Protein AF-A0A5D0V8U1-F1 (afdb_monomer_lite)

pLDDT: mean 83.81, std 13.42, range [31.67, 96.0]

Sequence (215 aa):
MNGTGDEITIRTETDDIRSPMWWPDTSFLLHALSEGDASALMAAINMIGSDQEMVFASGQNTVSGELYARLEHLGYMAMEEDALPEDVQGLLVMRRFTDYGKKHVSDFTIAQKMQMEECGGDRSSLETFCEKFADLDDHHRGLPPETLHGFRYFFSDPRHAVEVQNPSNLYELYRILGIVDYTDTGLIHPTRFGALNVPFLFDLILHSRGAIARH

Foldseek 3Di:
DPPPPDQPPDDQPDPPLLQLSNVLCLLVLLVPDDPVLNVLLVVQLVCLVPPDWDKDKDFCRDSSNVNVVNCVLLVQKDWDPPPDDPVCVNGITIITGFPLNNVCVVLLSVLSPVVCVVCVNPSPLVSVLSVLVSVCVVVVVPDDLVVLVVLLVQLQDQPRKDQDPDDDPVLVSCVVSVQWDADPNRIIGGDPVVSSRVSSNSSSVCVVVVVDDGD

Radius of gyration: 18.19 Å; chains: 1; bounding box: 49×39×46 Å

Structure (mmCIF, N/CA/C/O backbone):
data_AF-A0A5D0V8U1-F1
#
_entry.id   AF-A0A5D0V8U1-F1
#
loop_
_atom_site.group_PDB
_atom_site.id
_atom_site.type_symbol
_atom_site.label_atom_id
_atom_site.label_alt_id
_atom_site.label_comp_id
_atom_site.label_asym_id
_atom_site.label_entity_id
_atom_site.label_seq_id
_atom_site.pdbx_PDB_ins_code
_atom_site.Cartn_x
_atom_site.Cartn_y
_atom_site.Cartn_z
_atom_site.occupancy
_atom_site.B_iso_or_equiv
_atom_site.auth_seq_id
_atom_site.auth_comp_id
_atom_site.auth_asym_id
_atom_site.auth_atom_id
_atom_site.pdbx_PDB_model_num
ATOM 1 N N . MET A 1 1 ? -13.390 13.051 17.667 1.00 31.67 1 MET A N 1
ATOM 2 C CA . MET A 1 1 ? -14.250 14.247 17.512 1.00 31.67 1 MET A CA 1
ATOM 3 C C . MET A 1 1 ? -13.352 15.403 17.141 1.00 31.67 1 MET A C 1
ATOM 5 O O . MET A 1 1 ? -12.513 15.787 17.946 1.00 31.67 1 MET A O 1
ATOM 9 N N . ASN A 1 2 ? -13.503 15.920 15.930 1.00 32.59 2 ASN A N 1
ATOM 10 C CA . ASN A 1 2 ? -12.693 17.012 15.406 1.00 32.59 2 ASN A CA 1
ATOM 11 C C . ASN A 1 2 ? -13.577 18.253 15.570 1.00 32.59 2 ASN A C 1
ATOM 13 O O . ASN A 1 2 ? -14.733 18.226 15.154 1.00 32.59 2 ASN A O 1
ATOM 17 N N . GLY A 1 3 ? -13.098 19.278 16.273 1.00 34.69 3 GLY A N 1
ATOM 18 C CA . GLY A 1 3 ? -13.902 20.379 16.826 1.00 34.69 3 GLY A CA 1
ATOM 19 C C . GLY A 1 3 ? -14.582 21.340 15.838 1.00 34.69 3 GLY A C 1
ATOM 20 O O . GLY A 1 3 ? -14.752 22.501 16.190 1.00 34.69 3 GLY A O 1
ATOM 21 N N . THR A 1 4 ? -14.971 20.909 14.637 1.00 36.59 4 THR A N 1
ATOM 22 C CA . THR A 1 4 ? -15.684 21.740 13.649 1.00 36.59 4 THR A CA 1
ATOM 23 C C . THR A 1 4 ? -17.112 21.296 13.348 1.00 36.59 4 THR A C 1
ATOM 25 O O . THR A 1 4 ? -17.825 22.042 12.694 1.00 36.59 4 THR A O 1
ATOM 28 N N . GLY A 1 5 ? -17.593 20.156 13.856 1.00 39.25 5 GLY A N 1
ATOM 29 C CA . GLY A 1 5 ? -19.002 19.761 13.677 1.00 39.25 5 GLY A CA 1
ATOM 30 C C . GLY A 1 5 ? -19.423 19.485 12.226 1.00 39.25 5 GLY A C 1
ATOM 31 O O . GLY A 1 5 ? -20.601 19.236 11.986 1.00 39.25 5 GLY A O 1
ATOM 32 N N . ASP A 1 6 ? -18.479 19.489 11.285 1.00 35.53 6 ASP A N 1
ATOM 33 C CA . ASP A 1 6 ? -18.716 19.096 9.903 1.00 35.53 6 ASP A CA 1
ATOM 34 C C . ASP A 1 6 ? -18.686 17.570 9.794 1.00 35.53 6 ASP A C 1
ATOM 36 O O . ASP A 1 6 ? -17.746 16.900 10.237 1.00 35.53 6 ASP A O 1
ATOM 40 N N . GLU A 1 7 ? -19.740 17.019 9.203 1.00 40.88 7 GLU A N 1
ATOM 41 C CA . GLU A 1 7 ? -19.844 15.606 8.869 1.00 40.88 7 GLU A CA 1
ATOM 42 C C . GLU A 1 7 ? -18.815 15.306 7.766 1.00 40.88 7 GLU A C 1
ATOM 44 O O . GLU A 1 7 ? -19.001 15.663 6.600 1.00 40.88 7 GLU A O 1
ATOM 49 N N . ILE A 1 8 ? -17.681 14.698 8.131 1.00 47.38 8 ILE A N 1
ATOM 50 C CA . ILE A 1 8 ? -16.697 14.233 7.148 1.00 47.38 8 ILE A CA 1
ATOM 51 C C . ILE A 1 8 ? -17.343 13.065 6.405 1.00 47.38 8 ILE A C 1
ATOM 53 O O . ILE A 1 8 ? -17.323 11.926 6.864 1.00 47.38 8 ILE A O 1
ATOM 57 N N . THR A 1 9 ? -17.946 13.356 5.255 1.00 49.69 9 THR A N 1
ATOM 58 C CA . THR A 1 9 ? -18.375 12.315 4.325 1.00 49.69 9 THR A CA 1
ATOM 59 C C . THR A 1 9 ? -17.128 11.789 3.627 1.00 49.69 9 THR A C 1
ATOM 61 O O . THR A 1 9 ? -16.585 12.449 2.740 1.00 49.69 9 THR A O 1
ATOM 64 N N . ILE A 1 10 ? -16.660 10.614 4.039 1.00 54.97 10 ILE A N 1
ATOM 65 C CA . ILE A 1 10 ? -15.590 9.904 3.341 1.00 54.97 10 ILE A CA 1
ATOM 66 C C . ILE A 1 10 ? -16.189 9.396 2.025 1.00 54.97 10 ILE A C 1
ATOM 68 O O . ILE A 1 10 ? -17.087 8.559 2.031 1.00 54.97 10 ILE A O 1
ATOM 72 N N . ARG A 1 11 ? -15.751 9.958 0.896 1.00 53.06 11 ARG A N 1
ATOM 73 C CA . ARG A 1 11 ? -16.089 9.450 -0.437 1.00 53.06 11 ARG A CA 1
ATOM 74 C C . ARG A 1 11 ? -14.880 8.709 -0.972 1.00 53.06 11 ARG A C 1
ATOM 76 O O . ARG A 1 11 ? -13.875 9.347 -1.269 1.00 53.06 11 ARG A O 1
ATOM 83 N N . THR A 1 12 ? -14.991 7.393 -1.068 1.00 54.88 12 THR A N 1
ATOM 84 C CA . THR A 1 12 ? -14.029 6.556 -1.778 1.00 54.88 12 THR A CA 1
ATOM 85 C C . THR A 1 12 ? -14.355 6.591 -3.269 1.00 54.88 12 THR A C 1
ATOM 87 O O . THR A 1 12 ? -15.513 6.754 -3.662 1.00 54.88 12 THR A O 1
ATOM 90 N N . GLU A 1 13 ? -13.347 6.473 -4.130 1.00 59.81 13 GLU A N 1
ATOM 91 C CA . GLU A 1 13 ? -13.585 6.411 -5.583 1.00 59.81 13 GLU A CA 1
ATOM 92 C C . GLU A 1 13 ? -14.248 5.098 -6.023 1.00 59.81 13 GLU A C 1
ATOM 94 O O . GLU A 1 13 ? -14.796 5.001 -7.121 1.00 59.81 13 GLU A O 1
ATOM 99 N N . THR A 1 14 ? -14.213 4.080 -5.163 1.00 60.59 14 THR A N 1
ATOM 100 C CA . THR A 1 14 ? -14.781 2.757 -5.406 1.00 60.59 14 THR A CA 1
ATOM 101 C C . THR A 1 14 ? -15.178 2.085 -4.093 1.00 60.59 14 THR A C 1
ATOM 103 O O . THR A 1 14 ? -14.497 2.242 -3.078 1.00 60.59 14 THR A O 1
ATOM 106 N N . ASP A 1 15 ? -16.246 1.287 -4.145 1.00 61.88 15 ASP A N 1
ATOM 107 C CA . ASP A 1 15 ? -16.638 0.357 -3.077 1.00 61.88 15 ASP A CA 1
ATOM 108 C C . ASP A 1 15 ? -16.031 -1.051 -3.288 1.00 61.88 15 ASP A C 1
ATOM 110 O O . ASP A 1 15 ? -16.151 -1.921 -2.423 1.00 61.88 15 ASP A O 1
ATOM 114 N N . ASP A 1 16 ? -15.381 -1.322 -4.437 1.00 68.06 16 ASP A N 1
ATOM 115 C CA . ASP A 1 16 ? -14.677 -2.598 -4.659 1.00 68.06 16 ASP A CA 1
ATOM 116 C C . ASP A 1 16 ? -13.348 -2.607 -3.901 1.00 68.06 16 ASP A C 1
ATOM 118 O O . ASP A 1 16 ? -12.350 -2.025 -4.327 1.00 68.06 16 ASP A O 1
ATOM 122 N N . ILE A 1 17 ? -13.339 -3.358 -2.804 1.00 61.62 17 ILE A N 1
ATOM 123 C CA . ILE A 1 17 ? -12.202 -3.581 -1.905 1.00 61.62 17 ILE A CA 1
ATOM 124 C C . ILE A 1 17 ? -10.956 -4.168 -2.593 1.00 61.62 17 ILE A C 1
ATOM 126 O O . ILE A 1 17 ? -9.856 -4.104 -2.046 1.00 61.62 17 ILE A O 1
ATOM 130 N N . ARG A 1 18 ? -11.100 -4.752 -3.790 1.00 65.31 18 ARG A N 1
ATOM 131 C CA . ARG A 1 18 ? -9.989 -5.325 -4.574 1.00 65.31 18 ARG A CA 1
ATOM 132 C C . ARG A 1 18 ? -9.395 -4.336 -5.570 1.00 65.31 18 ARG A C 1
ATOM 134 O O . ARG A 1 18 ? -8.361 -4.626 -6.165 1.00 65.31 18 ARG A O 1
ATOM 141 N N . SER A 1 19 ? -10.063 -3.211 -5.798 1.00 78.25 19 SER A N 1
ATOM 142 C CA . SER A 1 19 ? -9.634 -2.235 -6.790 1.00 78.25 19 SER A CA 1
ATOM 143 C C . SER A 1 19 ? -8.451 -1.424 -6.258 1.00 78.25 19 SER A C 1
ATOM 145 O O . SER A 1 19 ? -8.556 -0.877 -5.170 1.00 78.25 19 SER A O 1
ATOM 147 N N . PRO A 1 20 ? -7.347 -1.248 -7.000 1.00 77.69 20 PRO A N 1
ATOM 148 C CA . PRO A 1 20 ? -6.246 -0.390 -6.556 1.00 77.69 20 PRO A CA 1
ATOM 149 C C . PRO A 1 20 ? -6.647 1.093 -6.446 1.00 77.69 20 PRO A C 1
ATOM 151 O O . PRO A 1 20 ? -5.902 1.880 -5.873 1.00 77.69 20 PRO A O 1
ATOM 154 N N . MET A 1 21 ? -7.826 1.481 -6.947 1.00 83.56 21 MET A N 1
ATOM 155 C CA . MET A 1 21 ? -8.324 2.862 -6.937 1.00 83.56 21 MET A CA 1
ATOM 156 C C . MET A 1 21 ? -8.554 3.440 -5.537 1.00 83.56 21 MET A C 1
ATOM 158 O O . MET A 1 21 ? -8.654 4.651 -5.401 1.00 83.56 21 MET A O 1
ATOM 162 N N . TRP A 1 22 ? -8.615 2.622 -4.480 1.00 82.38 22 TRP A N 1
ATOM 163 C CA . TRP A 1 22 ? -8.673 3.150 -3.110 1.00 82.38 22 TRP A CA 1
ATOM 164 C C . TRP A 1 22 ? -7.293 3.545 -2.559 1.00 82.38 22 TRP A C 1
ATOM 166 O O . TRP A 1 22 ? -7.223 4.182 -1.507 1.00 82.38 22 TRP A O 1
ATOM 176 N N . TRP A 1 23 ? -6.193 3.190 -3.233 1.00 86.44 23 TRP A N 1
ATOM 177 C CA . TRP A 1 23 ? -4.835 3.496 -2.778 1.00 86.44 23 TRP A CA 1
ATOM 178 C C . TRP A 1 23 ? -4.559 4.996 -2.573 1.00 86.44 23 TRP A C 1
ATOM 180 O O . TRP A 1 23 ? -4.007 5.343 -1.534 1.00 86.44 23 TRP A O 1
ATOM 190 N N . PRO A 1 24 ? -4.959 5.920 -3.467 1.00 84.38 24 PRO A N 1
ATOM 191 C CA . PRO A 1 24 ? -4.705 7.347 -3.261 1.00 84.38 24 PRO A CA 1
ATOM 192 C C . PRO A 1 24 ? -5.323 7.883 -1.961 1.00 84.38 24 PRO A C 1
ATOM 194 O O . PRO A 1 24 ? -4.741 8.734 -1.296 1.00 84.38 24 PRO A O 1
ATOM 197 N N . ASP A 1 25 ? -6.476 7.350 -1.558 1.00 85.12 25 ASP A N 1
ATOM 198 C CA . ASP A 1 25 ? -7.195 7.780 -0.359 1.00 85.12 25 ASP A CA 1
ATOM 199 C C . ASP A 1 25 ? -6.468 7.393 0.951 1.00 85.12 25 ASP A C 1
ATOM 201 O O . ASP A 1 25 ? -6.719 8.006 1.991 1.00 85.12 25 ASP A O 1
ATOM 205 N N . THR A 1 26 ? -5.573 6.391 0.963 1.00 87.31 26 THR A N 1
ATOM 206 C CA . THR A 1 26 ? -4.949 5.930 2.221 1.00 87.31 26 THR A CA 1
ATOM 207 C C . THR A 1 26 ? -4.044 6.957 2.866 1.00 87.31 26 THR A C 1
ATOM 209 O O . THR A 1 26 ? -3.997 7.025 4.098 1.00 87.31 26 THR A O 1
ATOM 212 N N . SER A 1 27 ? -3.342 7.764 2.073 1.00 86.81 27 SER A N 1
ATOM 213 C CA . SER A 1 27 ? -2.487 8.814 2.623 1.00 86.81 27 SER A CA 1
ATOM 214 C C . SER A 1 27 ? -3.3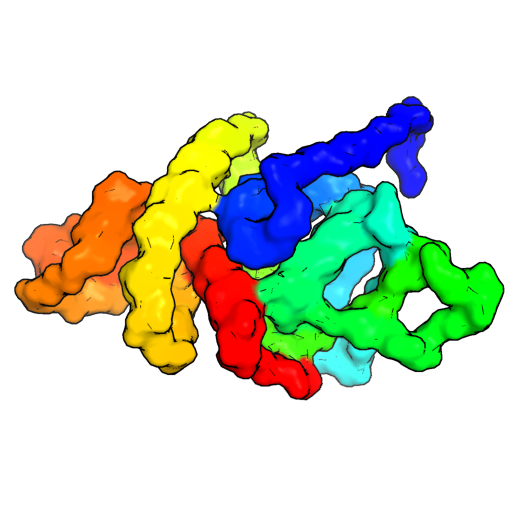42 9.884 3.279 1.00 86.81 27 SER A C 1
ATOM 216 O O . SER A 1 27 ? -3.087 10.256 4.424 1.00 86.81 27 SER A O 1
ATOM 218 N N . PHE A 1 28 ? -4.431 10.297 2.630 1.00 85.19 28 PHE A N 1
ATOM 219 C CA . PHE A 1 28 ? -5.396 11.229 3.210 1.00 85.19 28 PHE A CA 1
ATOM 220 C C . PHE A 1 28 ? -5.997 10.699 4.507 1.00 85.19 28 PHE A C 1
ATOM 222 O O . PHE A 1 28 ? -6.028 11.429 5.494 1.00 85.19 28 PHE A O 1
ATOM 229 N N . LEU A 1 29 ? -6.416 9.433 4.545 1.00 89.69 29 LEU A N 1
ATOM 230 C CA . LEU A 1 29 ? -6.957 8.823 5.760 1.00 89.69 29 LEU A CA 1
ATOM 231 C C . LEU A 1 29 ? -5.933 8.793 6.896 1.00 89.69 29 LEU A C 1
ATOM 233 O O . LEU A 1 29 ? -6.279 9.127 8.027 1.00 89.69 29 LEU A O 1
ATOM 237 N N . LEU A 1 30 ? -4.671 8.456 6.607 1.00 90.94 30 LEU A N 1
ATOM 238 C CA . LEU A 1 30 ? -3.609 8.471 7.614 1.00 90.94 30 LEU A CA 1
ATOM 239 C C . LEU A 1 30 ? -3.377 9.886 8.169 1.00 90.94 30 LEU A C 1
ATOM 241 O O . LEU A 1 30 ? -3.208 10.052 9.376 1.00 90.94 30 LEU A O 1
ATOM 245 N N . HIS A 1 31 ? -3.392 10.902 7.305 1.00 88.31 31 HIS A N 1
ATOM 246 C CA . HIS A 1 31 ? -3.220 12.303 7.699 1.00 88.31 31 HIS A CA 1
ATOM 247 C C . HIS A 1 31 ? -4.459 12.910 8.375 1.00 88.31 31 HIS A C 1
ATOM 249 O O . HIS A 1 31 ? -4.325 13.858 9.145 1.00 88.31 31 HIS A O 1
ATOM 255 N N . ALA A 1 32 ? -5.649 12.369 8.112 1.00 89.38 32 ALA A N 1
ATOM 256 C CA . ALA A 1 32 ? -6.915 12.812 8.693 1.00 89.38 32 ALA A CA 1
ATOM 257 C C . ALA A 1 32 ? -7.249 12.134 10.035 1.00 89.38 32 ALA A C 1
ATOM 259 O O . ALA A 1 32 ? -8.282 12.449 10.637 1.00 89.38 32 ALA A O 1
ATOM 260 N N . LEU A 1 33 ? -6.407 11.208 10.511 1.00 91.25 33 LEU A N 1
ATOM 261 C CA . LEU A 1 33 ? -6.544 10.626 11.843 1.00 91.25 33 LEU A CA 1
ATOM 262 C C . LEU A 1 33 ? -6.567 11.723 12.914 1.00 91.25 33 LEU A C 1
ATOM 264 O O . LEU A 1 33 ? -5.849 12.721 12.834 1.00 91.25 33 LEU A O 1
ATOM 268 N N . SER A 1 34 ? -7.370 11.514 13.959 1.00 90.88 34 SER A N 1
ATOM 269 C CA . SER A 1 34 ? -7.282 12.364 15.144 1.00 90.88 34 SER A CA 1
ATOM 270 C C . SER A 1 34 ? -5.913 12.196 15.815 1.00 90.88 34 SER A C 1
ATOM 272 O O . SER A 1 34 ? -5.275 11.153 15.678 1.00 90.88 34 SER A O 1
ATOM 274 N N . GLU A 1 35 ? -5.466 13.192 16.587 1.00 90.12 35 GLU A N 1
ATOM 275 C CA . GLU A 1 35 ? -4.190 13.109 17.319 1.00 90.12 35 GLU A CA 1
ATOM 276 C C . GLU A 1 35 ? -4.123 11.859 18.214 1.00 90.12 35 GLU A C 1
ATOM 278 O O . GLU A 1 35 ? -3.079 11.211 18.303 1.00 90.12 35 GLU A O 1
ATOM 283 N N . GLY A 1 36 ? -5.257 11.477 18.816 1.00 90.62 36 GLY A N 1
ATOM 284 C CA . GLY A 1 36 ? -5.383 10.258 19.611 1.00 90.62 36 GLY A CA 1
ATOM 285 C C . GLY A 1 36 ? -5.219 8.987 18.778 1.00 90.62 36 GLY A C 1
ATOM 286 O O . GLY A 1 36 ? -4.408 8.136 19.135 1.00 90.62 36 GLY A O 1
ATOM 287 N N . ASP A 1 37 ? -5.926 8.875 17.649 1.00 91.50 37 ASP A N 1
ATOM 288 C CA . ASP A 1 37 ? -5.847 7.696 16.770 1.00 91.50 37 ASP A CA 1
ATOM 289 C C . ASP A 1 37 ? -4.455 7.550 16.139 1.00 91.50 37 ASP A C 1
ATOM 291 O O . ASP A 1 37 ? -3.900 6.452 16.079 1.00 91.50 37 ASP A O 1
ATOM 295 N N . ALA A 1 38 ? -3.860 8.664 15.704 1.00 91.56 38 ALA A N 1
ATOM 296 C CA . ALA A 1 38 ? -2.511 8.690 15.155 1.00 91.56 38 ALA A CA 1
ATOM 297 C C . ALA A 1 38 ? -1.476 8.279 16.212 1.00 91.56 38 ALA A C 1
ATOM 299 O O . ALA A 1 38 ? -0.602 7.453 15.938 1.00 91.56 38 ALA A O 1
ATOM 300 N N . SER A 1 39 ? -1.595 8.805 17.436 1.00 91.06 39 SER A N 1
ATOM 301 C CA . SER A 1 39 ? -0.709 8.444 18.548 1.00 91.06 39 SER A CA 1
ATOM 302 C C . SER A 1 39 ? -0.851 6.974 18.932 1.00 91.06 39 SER A C 1
ATOM 304 O O . SER A 1 39 ? 0.160 6.306 19.140 1.00 91.06 39 SER A O 1
ATOM 306 N N . ALA A 1 40 ? -2.079 6.448 18.976 1.00 91.44 40 ALA A N 1
ATOM 307 C CA . ALA A 1 40 ? -2.343 5.040 19.256 1.00 91.44 40 ALA A CA 1
ATOM 308 C C . ALA A 1 40 ? -1.736 4.125 18.181 1.00 91.44 40 ALA A C 1
ATOM 310 O O . ALA A 1 40 ? -1.050 3.159 18.515 1.00 91.44 40 ALA A O 1
ATOM 311 N N . LEU A 1 41 ? -1.908 4.464 16.898 1.00 93.44 41 LEU A N 1
ATOM 312 C CA . LEU A 1 41 ? -1.305 3.724 15.789 1.00 93.44 41 LEU A CA 1
ATOM 313 C C . LEU A 1 41 ? 0.227 3.717 15.884 1.00 93.44 41 LEU A C 1
ATOM 315 O O . LEU A 1 41 ? 0.844 2.658 15.799 1.00 93.44 41 LEU A O 1
ATOM 319 N N . MET A 1 42 ? 0.851 4.875 16.111 1.00 93.44 42 MET A N 1
ATOM 320 C CA . MET A 1 42 ? 2.309 4.962 16.243 1.00 93.44 42 MET A CA 1
ATOM 321 C C . MET A 1 42 ? 2.830 4.223 17.481 1.00 93.44 42 MET A C 1
ATOM 323 O O . MET A 1 42 ? 3.875 3.579 17.410 1.00 93.44 42 MET A O 1
ATOM 327 N N . ALA A 1 43 ? 2.113 4.283 18.607 1.00 91.62 43 ALA A N 1
ATOM 328 C CA . ALA A 1 43 ? 2.460 3.528 19.807 1.00 91.62 43 ALA A CA 1
ATOM 329 C C . ALA A 1 43 ? 2.419 2.017 19.544 1.00 91.62 43 ALA A C 1
ATOM 331 O O . ALA A 1 43 ? 3.357 1.313 19.910 1.00 91.62 43 ALA A O 1
ATOM 332 N N . ALA A 1 44 ? 1.392 1.534 18.839 1.00 92.75 44 ALA A N 1
ATOM 333 C CA . ALA A 1 44 ? 1.287 0.134 18.449 1.00 92.75 44 ALA A CA 1
ATOM 334 C C . ALA A 1 44 ? 2.448 -0.304 17.547 1.00 92.75 44 ALA A C 1
ATOM 336 O O . ALA A 1 44 ? 3.035 -1.356 17.784 1.00 92.75 44 ALA A O 1
ATOM 337 N N . ILE A 1 45 ? 2.826 0.521 16.563 1.00 93.62 45 ILE A N 1
ATOM 338 C CA . ILE A 1 45 ? 3.976 0.258 15.683 1.00 93.62 45 ILE A CA 1
ATOM 339 C C . ILE A 1 45 ? 5.276 0.175 16.492 1.00 93.62 45 ILE A C 1
ATOM 341 O O . ILE A 1 45 ? 6.063 -0.750 16.309 1.00 93.62 45 ILE A O 1
ATOM 345 N N . ASN A 1 46 ? 5.485 1.099 17.431 1.00 91.31 46 ASN A N 1
ATOM 346 C CA . ASN A 1 46 ? 6.674 1.113 18.288 1.00 91.31 46 ASN A CA 1
ATOM 347 C C . ASN A 1 46 ? 6.727 -0.062 19.279 1.00 91.31 46 ASN A C 1
ATOM 349 O O . ASN A 1 46 ? 7.793 -0.358 19.815 1.00 91.31 46 ASN A O 1
ATOM 353 N N . MET A 1 47 ? 5.594 -0.717 19.535 1.00 90.56 47 MET A N 1
ATOM 354 C CA . MET A 1 47 ? 5.483 -1.880 20.416 1.00 90.56 47 MET A CA 1
ATOM 355 C C . MET A 1 47 ? 5.550 -3.218 19.670 1.00 90.56 47 MET A C 1
ATOM 357 O O . MET A 1 47 ? 5.479 -4.271 20.309 1.00 90.56 47 MET A O 1
ATOM 361 N N . ILE A 1 48 ? 5.733 -3.213 18.345 1.00 90.56 48 ILE A N 1
ATOM 362 C CA . ILE A 1 48 ? 5.966 -4.437 17.571 1.00 90.56 48 ILE A CA 1
ATOM 363 C C . ILE A 1 48 ? 7.235 -5.128 18.091 1.00 90.56 48 ILE A C 1
ATOM 365 O O . ILE A 1 48 ? 8.307 -4.531 18.155 1.00 90.56 48 ILE A O 1
ATOM 369 N N . GLY A 1 49 ? 7.101 -6.402 18.470 1.00 82.31 49 GLY A N 1
ATOM 370 C CA . GLY A 1 49 ? 8.170 -7.189 19.096 1.00 82.31 49 GLY A CA 1
ATOM 371 C C . GLY A 1 49 ? 8.183 -7.145 20.628 1.00 82.31 49 GLY A C 1
ATOM 372 O O . GLY A 1 49 ? 9.024 -7.804 21.235 1.00 82.31 49 GLY A O 1
ATOM 373 N N . SER A 1 50 ? 7.263 -6.406 21.254 1.00 86.44 50 SER A N 1
ATOM 374 C CA . SER A 1 50 ? 6.966 -6.542 22.684 1.00 86.44 50 SER A CA 1
ATOM 375 C C . SER A 1 50 ? 5.953 -7.665 22.943 1.00 86.44 50 SER A C 1
ATOM 377 O O . SER A 1 50 ? 5.221 -8.067 22.040 1.00 86.44 50 SER A O 1
ATOM 379 N N . ASP A 1 51 ? 5.869 -8.130 24.192 1.00 79.81 51 ASP A N 1
ATOM 380 C CA . ASP A 1 51 ? 4.891 -9.145 24.623 1.00 79.81 51 ASP A CA 1
ATOM 381 C C . ASP A 1 51 ? 3.442 -8.612 24.689 1.00 79.81 51 ASP A C 1
ATOM 383 O O . ASP A 1 51 ? 2.523 -9.344 25.054 1.00 79.81 51 ASP A O 1
ATOM 387 N N . GLN A 1 52 ? 3.219 -7.328 24.390 1.00 79.44 52 GLN A N 1
ATOM 388 C CA . GLN A 1 52 ? 1.904 -6.696 24.454 1.00 79.44 52 GLN A CA 1
ATOM 389 C C . GLN A 1 52 ? 1.273 -6.619 23.063 1.00 79.44 52 GLN A C 1
ATOM 391 O O . GLN A 1 52 ? 1.786 -5.943 22.171 1.00 79.44 52 GLN A O 1
ATOM 396 N N . GLU A 1 53 ? 0.115 -7.258 22.895 1.00 80.12 53 GLU A N 1
ATOM 397 C CA . GLU A 1 53 ? -0.714 -7.074 21.704 1.00 80.12 53 GLU A CA 1
ATOM 398 C C . GLU A 1 53 ? -1.645 -5.872 21.889 1.00 80.12 53 GLU A C 1
ATOM 400 O O . GLU A 1 53 ? -2.393 -5.786 22.866 1.00 80.12 53 GLU A O 1
ATOM 405 N N . MET A 1 54 ? -1.597 -4.930 20.946 1.00 84.56 54 MET A N 1
ATOM 406 C CA . MET A 1 54 ? -2.551 -3.827 20.893 1.00 84.56 54 MET A CA 1
ATOM 407 C C . MET A 1 54 ? -3.780 -4.221 20.082 1.00 84.56 54 MET A C 1
ATOM 409 O O . MET A 1 54 ? -3.663 -4.731 18.966 1.00 84.56 54 MET A O 1
ATOM 413 N N . VAL A 1 55 ? -4.949 -3.902 20.630 1.00 88.88 55 VAL A N 1
ATOM 414 C CA . VAL A 1 55 ? -6.233 -4.019 19.942 1.00 88.88 55 VAL A CA 1
ATOM 415 C C . VAL A 1 55 ? -6.786 -2.620 19.698 1.00 88.88 55 VAL A C 1
ATOM 417 O O . VAL A 1 55 ? -6.836 -1.784 20.601 1.00 88.88 55 VAL A O 1
ATOM 420 N N . PHE A 1 56 ? -7.196 -2.368 18.462 1.00 90.69 56 PHE A N 1
ATOM 421 C CA . PHE A 1 56 ? -7.754 -1.109 17.998 1.00 90.69 56 PHE A CA 1
ATOM 422 C C . PHE A 1 56 ? -9.276 -1.182 18.009 1.00 90.69 56 PHE A C 1
ATOM 424 O O . PHE A 1 56 ? -9.855 -2.018 17.320 1.00 90.69 56 PHE A O 1
ATOM 431 N N . ALA A 1 57 ? -9.917 -0.278 18.748 1.00 89.38 57 ALA A N 1
ATOM 432 C CA . ALA A 1 57 ? -11.361 -0.082 18.720 1.00 89.38 57 ALA A CA 1
ATOM 433 C C . ALA A 1 57 ? -11.692 1.130 17.846 1.00 89.38 57 ALA A C 1
ATOM 435 O O . ALA A 1 57 ? -11.207 2.229 18.107 1.00 89.38 57 ALA A O 1
ATOM 436 N N . SER A 1 58 ? -12.527 0.952 16.825 1.00 89.00 58 SER A N 1
ATOM 437 C CA . SER A 1 58 ? -12.936 2.050 15.937 1.00 89.00 58 SER A CA 1
ATOM 438 C C . SER A 1 58 ? -14.417 1.964 15.593 1.00 89.00 58 SER A C 1
ATOM 440 O O . SER A 1 58 ? -14.962 0.869 15.468 1.00 89.00 58 SER A O 1
ATOM 442 N N . GLY A 1 59 ? -15.072 3.117 15.450 1.00 86.00 59 GLY A N 1
ATOM 443 C CA . GLY A 1 59 ? -16.422 3.171 14.892 1.00 86.00 59 GLY A CA 1
ATOM 444 C C . GLY A 1 59 ? -16.379 2.950 13.381 1.00 86.00 59 GLY A C 1
ATOM 445 O O . GLY A 1 59 ? -15.441 3.389 12.726 1.00 86.00 59 GLY A O 1
ATOM 446 N N . GLN A 1 60 ? -17.394 2.301 12.811 1.00 78.56 60 GLN A N 1
ATOM 447 C CA . GLN A 1 60 ? -17.395 1.956 11.378 1.00 78.56 60 GLN A CA 1
ATOM 448 C C . GLN A 1 60 ? -17.324 3.183 10.454 1.00 78.56 60 GLN A C 1
ATOM 450 O O . GLN A 1 60 ? -16.687 3.124 9.413 1.00 78.56 60 GLN A O 1
ATOM 455 N N . ASN A 1 61 ? -17.910 4.308 10.872 1.00 81.06 61 ASN A N 1
ATOM 456 C CA . ASN A 1 61 ? -17.989 5.537 10.074 1.00 81.06 61 ASN A CA 1
ATOM 457 C C . ASN A 1 61 ? -16.947 6.595 10.486 1.00 81.06 61 ASN A C 1
ATOM 459 O O . ASN A 1 61 ? -17.165 7.790 10.289 1.00 81.06 61 ASN A O 1
ATOM 463 N N . THR A 1 62 ? -15.845 6.194 11.131 1.00 86.69 62 THR A N 1
ATOM 464 C CA . THR A 1 62 ? -14.741 7.106 11.470 1.00 86.69 62 THR A CA 1
ATOM 465 C C . THR A 1 62 ? -13.597 6.973 10.469 1.00 86.69 62 THR A C 1
ATOM 467 O O . THR A 1 62 ? -13.425 5.934 9.840 1.00 86.69 62 THR A O 1
ATOM 470 N N . VAL A 1 63 ? -12.751 8.005 10.373 1.00 89.25 63 VAL A N 1
ATOM 471 C CA . VAL A 1 63 ? -11.516 7.959 9.565 1.00 89.25 63 VAL A CA 1
ATOM 472 C C . VAL A 1 63 ? -10.632 6.771 9.965 1.00 89.25 63 VAL A C 1
ATOM 474 O O . VAL A 1 63 ? -10.094 6.080 9.105 1.00 89.25 63 VAL A O 1
ATOM 477 N N . SER A 1 64 ? -10.518 6.499 11.269 1.00 90.81 64 SER A N 1
ATOM 478 C CA . SER A 1 64 ? -9.801 5.329 11.784 1.00 90.81 64 SER A CA 1
ATOM 479 C C . SER A 1 64 ? -10.464 4.010 11.382 1.00 90.81 64 SER A C 1
ATOM 481 O O . SER A 1 64 ? -9.758 3.090 10.984 1.00 90.81 64 SER A O 1
ATOM 483 N N . GLY A 1 65 ? -11.798 3.923 11.417 1.00 89.56 65 GLY A N 1
ATOM 484 C CA . GLY A 1 65 ? -12.542 2.743 10.977 1.00 89.56 65 GLY A CA 1
ATOM 485 C C . GLY A 1 65 ? -12.301 2.411 9.507 1.00 89.56 65 GLY A C 1
ATOM 486 O O . GLY A 1 65 ? -11.969 1.268 9.192 1.00 89.56 65 GLY A O 1
ATOM 487 N N . GLU A 1 66 ? -12.379 3.419 8.637 1.00 88.88 66 GLU A N 1
ATOM 488 C CA . GLU A 1 66 ? -12.105 3.283 7.204 1.00 88.88 66 GLU A CA 1
ATOM 489 C C . GLU A 1 66 ? -10.644 2.886 6.938 1.00 88.88 66 GLU A C 1
ATOM 491 O O . GLU A 1 66 ? -10.370 1.933 6.205 1.00 88.88 66 GLU A O 1
ATOM 496 N N . LEU A 1 67 ? -9.680 3.569 7.571 1.00 91.75 67 LEU A N 1
ATOM 497 C CA . LEU A 1 67 ? -8.262 3.231 7.427 1.00 91.75 67 LEU A CA 1
ATOM 498 C C . LEU A 1 67 ? -7.989 1.789 7.864 1.00 91.75 67 LEU A C 1
ATOM 500 O O . LEU A 1 67 ? -7.285 1.057 7.171 1.00 91.75 67 LEU A O 1
ATOM 504 N N . TYR A 1 68 ? -8.535 1.364 9.002 1.00 92.25 68 TYR A N 1
ATOM 505 C CA . TYR A 1 68 ? -8.294 0.021 9.518 1.00 92.25 68 TYR A CA 1
ATOM 506 C C . TYR A 1 68 ? -8.984 -1.062 8.685 1.00 92.25 68 TYR A C 1
ATOM 508 O O . TYR A 1 68 ? -8.414 -2.140 8.531 1.00 92.25 68 TYR A O 1
ATOM 516 N N . ALA A 1 69 ? -10.145 -0.781 8.087 1.00 88.88 69 ALA A N 1
ATOM 517 C CA . ALA A 1 69 ? -10.763 -1.673 7.107 1.00 88.88 69 ALA A CA 1
ATOM 518 C C . ALA A 1 69 ? -9.869 -1.855 5.865 1.00 88.88 69 ALA A C 1
ATOM 520 O O . ALA A 1 69 ? -9.660 -2.967 5.386 1.00 88.88 69 ALA A O 1
ATOM 521 N N . ARG A 1 70 ? -9.239 -0.783 5.382 1.00 89.75 70 ARG A N 1
ATOM 522 C CA . ARG A 1 70 ? -8.275 -0.858 4.270 1.00 89.75 70 ARG A CA 1
ATOM 523 C C . ARG A 1 70 ? -7.001 -1.615 4.638 1.00 89.75 70 ARG A C 1
ATOM 525 O O . ARG A 1 70 ? -6.514 -2.419 3.849 1.00 89.75 70 ARG A O 1
ATOM 532 N N . LEU A 1 71 ? -6.480 -1.413 5.848 1.00 92.25 71 LEU A N 1
ATOM 533 C CA . LEU A 1 71 ? -5.351 -2.197 6.361 1.00 92.25 71 LEU A CA 1
ATOM 534 C C . LEU A 1 71 ? -5.705 -3.684 6.493 1.00 92.25 71 LEU A C 1
ATOM 536 O O . LEU A 1 71 ? -4.873 -4.542 6.211 1.00 92.25 71 LEU A O 1
ATOM 540 N N . GLU A 1 72 ? -6.938 -4.009 6.866 1.00 90.88 72 GLU A N 1
ATOM 541 C CA . GLU A 1 72 ? -7.450 -5.380 6.837 1.00 90.88 72 GLU A CA 1
ATOM 542 C C . GLU A 1 72 ? -7.472 -5.947 5.406 1.00 90.88 72 GLU A C 1
ATOM 544 O O . GLU A 1 72 ? -7.047 -7.081 5.184 1.00 90.88 72 GLU A O 1
ATOM 549 N N . HIS A 1 73 ? -7.838 -5.147 4.400 1.00 87.06 73 HIS A N 1
ATOM 550 C CA . HIS A 1 73 ? -7.769 -5.553 2.991 1.00 87.06 73 HIS A CA 1
ATOM 551 C C . HIS A 1 73 ? -6.347 -5.725 2.441 1.00 87.06 73 HIS A C 1
ATOM 553 O O . HIS A 1 73 ? -6.167 -6.496 1.498 1.00 87.06 73 HIS A O 1
ATOM 559 N N . LEU A 1 74 ? -5.338 -5.102 3.054 1.00 90.19 74 LEU A N 1
ATOM 560 C CA . LEU A 1 74 ? -3.917 -5.390 2.801 1.00 90.19 74 LEU A CA 1
ATOM 561 C C . LEU A 1 74 ? -3.416 -6.627 3.558 1.00 90.19 74 LEU A C 1
ATOM 563 O O . LEU A 1 74 ? -2.260 -7.018 3.414 1.00 90.19 74 LEU A O 1
ATOM 567 N N . GLY A 1 75 ? -4.255 -7.229 4.403 1.00 91.75 75 GLY A N 1
ATOM 568 C CA . GLY A 1 75 ? -3.873 -8.317 5.295 1.00 91.75 75 GLY A CA 1
ATOM 569 C C . GLY A 1 75 ? -3.050 -7.864 6.501 1.00 91.75 75 GLY A C 1
ATOM 570 O O . GLY A 1 75 ? -2.435 -8.703 7.154 1.00 91.75 75 GLY A O 1
AT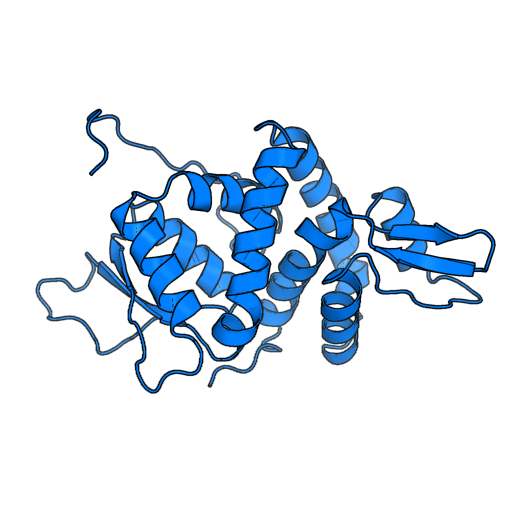OM 571 N N . TYR A 1 76 ? -3.000 -6.562 6.802 1.00 94.38 76 TYR A N 1
ATOM 572 C CA . TYR A 1 76 ? -2.209 -6.010 7.907 1.00 94.38 76 TYR A CA 1
ATOM 573 C C . TYR A 1 76 ? -2.948 -6.088 9.235 1.00 94.38 76 TYR A C 1
ATOM 575 O O . TYR A 1 76 ? -2.327 -6.200 10.290 1.00 94.38 76 TYR A O 1
ATOM 583 N N . MET A 1 77 ? -4.272 -6.006 9.186 1.00 93.69 77 MET A N 1
ATOM 584 C CA . MET A 1 77 ? -5.134 -6.145 10.347 1.00 93.69 77 MET A CA 1
ATOM 585 C C . MET A 1 77 ? -6.114 -7.299 10.157 1.00 93.69 77 MET A C 1
ATOM 587 O O . MET A 1 77 ? -6.400 -7.704 9.034 1.00 93.69 77 MET A O 1
ATOM 591 N N . ALA A 1 78 ? -6.619 -7.824 11.264 1.00 91.62 78 ALA A N 1
ATOM 592 C CA . ALA A 1 78 ? -7.723 -8.770 11.288 1.00 91.62 78 ALA A CA 1
ATOM 593 C C . ALA A 1 78 ? -8.727 -8.349 12.361 1.00 91.62 78 ALA A C 1
ATOM 595 O O . ALA A 1 78 ? -8.331 -7.781 13.384 1.00 91.62 78 ALA A O 1
ATOM 596 N N . MET A 1 79 ? -10.011 -8.612 12.113 1.00 89.69 79 MET A N 1
ATOM 597 C CA . MET A 1 79 ? -11.061 -8.427 13.110 1.00 89.69 79 MET A CA 1
ATOM 598 C C . MET A 1 79 ? -10.891 -9.393 14.288 1.00 89.69 79 MET A C 1
ATOM 600 O O . MET A 1 79 ? -10.541 -10.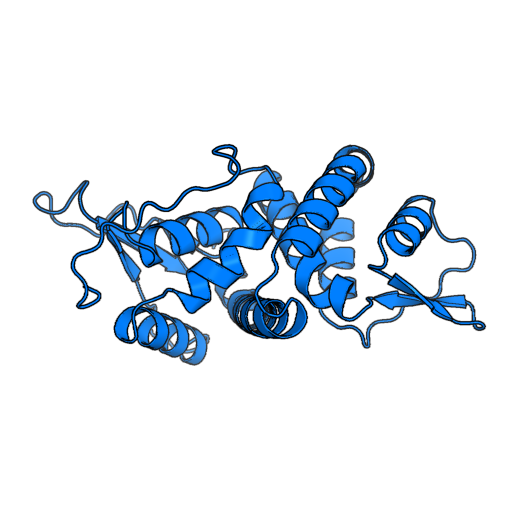556 14.102 1.00 89.69 79 MET A O 1
ATOM 604 N N . GLU A 1 80 ? -11.193 -8.903 15.487 1.00 85.44 80 GLU A N 1
ATOM 605 C CA . GLU A 1 80 ? -11.292 -9.694 16.715 1.00 85.44 80 GLU A CA 1
ATOM 606 C C . GLU A 1 80 ? -12.763 -10.052 16.976 1.00 85.44 80 GLU A C 1
ATOM 608 O O . GLU A 1 80 ? -13.556 -9.182 17.343 1.00 85.44 80 GLU A O 1
ATOM 613 N N . GLU A 1 81 ? -13.137 -11.318 16.765 1.00 67.12 81 GLU A N 1
ATOM 614 C CA . GLU A 1 81 ? -14.539 -11.774 16.808 1.00 67.12 81 GLU A CA 1
ATOM 615 C C . GLU A 1 81 ? -15.130 -11.831 18.236 1.00 67.12 81 GLU A C 1
ATOM 617 O O . GLU A 1 81 ? -16.331 -11.625 18.400 1.00 67.12 81 GLU A O 1
ATOM 622 N N . ASP A 1 82 ? -14.303 -11.998 19.277 1.00 63.91 82 ASP A N 1
ATOM 623 C CA . ASP A 1 82 ? -14.761 -12.267 20.657 1.00 63.91 82 ASP A CA 1
ATOM 624 C C . ASP A 1 82 ? -14.621 -11.077 21.634 1.00 63.91 82 ASP A C 1
ATOM 626 O O . ASP A 1 82 ? -14.779 -11.225 22.847 1.00 63.91 82 ASP A O 1
ATOM 630 N N . ALA A 1 83 ? -14.292 -9.877 21.146 1.00 60.88 83 ALA A N 1
ATOM 631 C CA . ALA A 1 83 ? -13.772 -8.813 22.014 1.00 60.88 83 ALA A CA 1
ATOM 632 C C . ALA A 1 83 ? -14.811 -7.811 22.559 1.00 60.88 83 ALA A C 1
ATOM 634 O O . ALA A 1 83 ? -14.453 -6.975 23.393 1.00 60.88 83 ALA A O 1
ATOM 635 N N . LEU A 1 84 ? -16.069 -7.841 22.100 1.00 68.56 84 LEU A N 1
ATOM 636 C CA . LEU A 1 84 ? -17.035 -6.776 22.400 1.00 68.56 84 LEU A CA 1
ATOM 637 C C . LEU A 1 84 ? -18.246 -7.240 23.224 1.00 68.56 84 LEU A C 1
ATOM 639 O O . LEU A 1 84 ? -18.941 -8.176 22.818 1.00 68.56 84 LEU A O 1
ATOM 643 N N . PRO A 1 85 ? -18.556 -6.535 24.332 1.00 73.06 85 PRO A N 1
ATOM 644 C CA . PRO A 1 85 ? -19.848 -6.622 25.009 1.00 73.06 85 PRO A CA 1
ATOM 645 C C . PRO A 1 85 ? -21.035 -6.408 24.050 1.00 73.06 85 PRO A C 1
ATOM 647 O O . PRO A 1 85 ? -20.948 -5.607 23.117 1.00 73.06 85 PRO A O 1
ATOM 650 N N . GLU A 1 86 ? -22.153 -7.109 24.280 1.00 73.69 86 GLU A N 1
ATOM 651 C CA . GLU A 1 86 ? -23.344 -7.090 23.403 1.00 73.69 86 GLU A CA 1
ATOM 652 C C . GLU A 1 86 ? -23.915 -5.681 23.154 1.00 73.69 86 GLU A C 1
ATOM 654 O O . GLU A 1 86 ? -24.480 -5.420 22.097 1.00 73.69 86 GLU A O 1
ATOM 659 N N . ASP A 1 87 ? -23.751 -4.751 24.095 1.00 73.25 87 ASP A N 1
ATOM 660 C CA . ASP A 1 87 ? -24.255 -3.374 24.019 1.00 73.25 87 ASP A CA 1
ATOM 661 C C . ASP A 1 87 ? -23.447 -2.459 23.084 1.00 73.25 87 ASP A C 1
ATOM 663 O O . ASP A 1 87 ? -23.935 -1.401 22.683 1.00 73.25 87 ASP A O 1
ATOM 667 N N . VAL A 1 88 ? -22.235 -2.868 22.704 1.00 70.56 88 VAL A N 1
ATOM 668 C CA . VAL A 1 88 ? -21.383 -2.159 21.733 1.00 70.56 88 VAL A CA 1
ATOM 669 C C . VAL A 1 88 ? -21.151 -2.958 20.448 1.00 70.56 88 VAL A C 1
ATOM 671 O O . VAL A 1 88 ? -20.511 -2.457 19.515 1.00 70.56 88 VAL A O 1
ATOM 674 N N . GLN A 1 89 ? -21.713 -4.169 20.356 1.00 67.38 89 GLN A N 1
ATOM 675 C CA . GLN A 1 89 ? -21.739 -4.951 19.122 1.00 67.38 89 GLN A CA 1
ATOM 676 C C . GLN A 1 89 ? -22.482 -4.179 18.023 1.00 67.38 89 GLN A C 1
ATOM 678 O O . GLN A 1 89 ? -23.604 -3.709 18.199 1.00 67.38 89 GLN A O 1
ATOM 683 N N . GLY A 1 90 ? -21.824 -4.010 16.875 1.00 70.00 90 GLY A N 1
ATOM 684 C CA . GLY A 1 90 ? -22.342 -3.238 15.740 1.00 70.00 90 GLY A CA 1
ATOM 685 C C . GLY A 1 90 ? -22.037 -1.735 15.779 1.00 70.00 90 GLY A C 1
ATOM 686 O O . GLY A 1 90 ? -22.232 -1.069 14.766 1.00 70.00 90 GLY A O 1
ATOM 687 N N . LEU A 1 91 ? -21.517 -1.197 16.890 1.00 79.31 91 LEU A N 1
ATOM 688 C CA . LEU A 1 91 ? -21.048 0.196 16.974 1.00 79.31 91 LEU A CA 1
ATOM 689 C C . LEU A 1 91 ? -19.537 0.310 16.780 1.00 79.31 91 LEU A C 1
ATOM 691 O O . LEU A 1 91 ? -19.058 1.254 16.147 1.00 79.31 91 LEU A O 1
ATOM 695 N N . LEU A 1 92 ? -18.795 -0.648 17.330 1.00 85.44 92 LEU A N 1
ATOM 696 C CA . LEU A 1 92 ? -17.344 -0.704 17.253 1.00 85.44 92 LEU A CA 1
ATOM 697 C C . LEU A 1 92 ? -16.896 -1.949 16.495 1.00 85.44 92 LEU A C 1
ATOM 699 O O . LEU A 1 92 ? -17.545 -2.993 16.532 1.00 85.44 92 LEU A O 1
ATOM 703 N N . VAL A 1 93 ? -15.753 -1.827 15.831 1.00 87.00 93 VA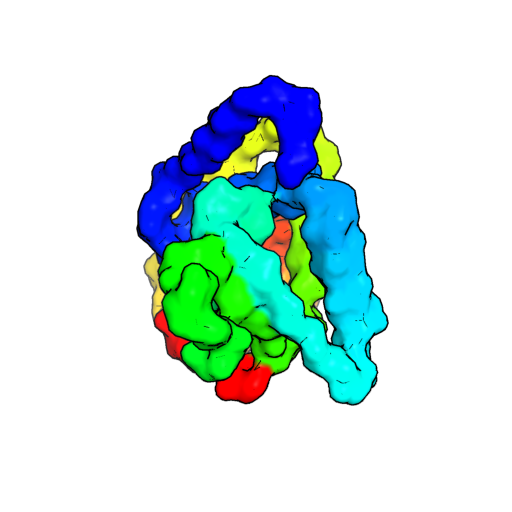L A N 1
ATOM 704 C CA . VAL A 1 93 ? -15.015 -2.947 15.256 1.00 87.00 93 VAL A CA 1
ATOM 705 C C . VAL A 1 93 ? -13.651 -2.993 15.919 1.00 87.00 93 VAL A C 1
ATOM 707 O O . VAL A 1 93 ? -12.919 -1.995 15.925 1.00 87.00 93 VAL A O 1
ATOM 710 N N . MET A 1 94 ? -13.343 -4.157 16.486 1.00 89.94 94 MET A N 1
ATOM 711 C CA . MET A 1 94 ? -12.062 -4.451 17.112 1.00 89.94 94 MET A CA 1
ATOM 712 C C . MET A 1 94 ? -11.144 -5.089 16.083 1.00 89.94 94 MET A C 1
ATOM 714 O O . MET A 1 94 ? -11.548 -6.024 15.394 1.00 89.94 94 MET A O 1
ATOM 718 N N . ARG A 1 95 ? -9.919 -4.581 15.968 1.00 92.25 95 ARG A N 1
ATOM 719 C CA . ARG A 1 95 ? -8.899 -5.122 15.066 1.00 92.25 95 ARG A CA 1
ATOM 720 C C . ARG A 1 95 ? -7.563 -5.253 15.770 1.00 92.25 95 ARG A C 1
ATOM 722 O O . ARG A 1 95 ? -7.248 -4.450 16.643 1.00 92.25 95 ARG A O 1
ATOM 729 N N . ARG A 1 96 ? -6.742 -6.204 15.343 1.00 92.69 96 ARG A N 1
ATOM 730 C CA . ARG A 1 96 ? -5.328 -6.306 15.736 1.00 92.69 96 ARG A CA 1
ATOM 731 C C . ARG A 1 96 ? -4.439 -6.440 14.513 1.00 92.69 96 ARG A C 1
ATOM 733 O O . ARG A 1 96 ? -4.916 -6.810 13.441 1.00 92.69 96 ARG A O 1
ATOM 740 N N . PHE A 1 97 ? -3.148 -6.158 14.669 1.00 93.75 97 PHE A N 1
ATOM 741 C CA . PHE A 1 97 ? -2.185 -6.456 13.613 1.00 93.75 97 PHE A CA 1
ATOM 742 C C . PHE A 1 97 ? -2.001 -7.964 13.444 1.00 93.75 97 PHE A C 1
ATOM 744 O O . PHE A 1 97 ? -1.796 -8.678 14.424 1.00 93.75 97 PHE A O 1
ATOM 751 N N . THR A 1 98 ? -1.999 -8.421 12.196 1.00 93.44 98 THR A N 1
ATOM 752 C CA . THR A 1 98 ? -1.518 -9.757 11.823 1.00 93.44 98 THR A CA 1
ATOM 753 C C . THR A 1 98 ? 0.010 -9.796 11.879 1.00 93.44 98 THR A C 1
ATOM 755 O O . THR A 1 98 ? 0.661 -8.747 11.882 1.00 93.44 98 THR A O 1
ATOM 758 N N . ASP A 1 99 ? 0.616 -10.981 11.828 1.00 92.31 99 ASP A N 1
ATOM 759 C CA . ASP A 1 99 ? 2.072 -11.100 11.668 1.00 92.31 99 ASP A CA 1
ATOM 760 C C . ASP A 1 99 ? 2.603 -10.387 10.410 1.00 92.31 99 ASP A C 1
ATOM 762 O O . ASP A 1 99 ? 3.668 -9.762 10.434 1.00 92.31 99 ASP A O 1
ATOM 766 N N . TYR A 1 100 ? 1.834 -10.405 9.318 1.00 92.94 100 TYR A N 1
ATOM 767 C CA . TYR A 1 100 ? 2.178 -9.666 8.103 1.00 92.94 100 TYR A CA 1
ATOM 768 C C . TYR A 1 100 ? 2.124 -8.153 8.311 1.00 92.94 100 TYR A C 1
ATOM 770 O O . TYR A 1 100 ? 3.047 -7.435 7.925 1.00 92.94 100 TYR A O 1
ATOM 778 N N . GLY A 1 101 ? 1.077 -7.671 8.983 1.00 93.88 101 GLY A N 1
ATOM 779 C CA . GLY A 1 101 ? 0.939 -6.270 9.357 1.00 93.88 101 GLY A CA 1
ATOM 780 C C . GLY A 1 101 ? 2.070 -5.810 10.258 1.00 93.88 101 GLY A C 1
ATOM 781 O O . GLY A 1 101 ? 2.702 -4.803 9.960 1.00 93.88 101 GLY A O 1
ATOM 782 N N . LYS A 1 102 ? 2.413 -6.581 11.296 1.00 93.81 102 LYS A N 1
ATOM 783 C CA . LYS A 1 102 ? 3.554 -6.299 12.184 1.00 93.81 102 LYS A CA 1
ATOM 784 C C . LYS A 1 102 ? 4.862 -6.144 11.392 1.00 93.81 102 LYS A C 1
ATOM 786 O O . LYS A 1 102 ? 5.688 -5.298 11.717 1.00 93.81 102 LYS A O 1
ATOM 791 N N . LYS A 1 103 ? 5.046 -6.913 10.317 1.00 92.38 103 LYS A N 1
ATOM 792 C CA . LYS A 1 103 ? 6.241 -6.821 9.469 1.00 92.38 103 LYS A CA 1
ATOM 793 C C . LYS A 1 103 ? 6.261 -5.586 8.557 1.00 92.38 103 LYS A C 1
ATOM 795 O O . LYS A 1 103 ? 7.344 -5.089 8.259 1.00 92.38 103 LYS A O 1
ATOM 800 N N . HIS A 1 104 ? 5.104 -5.107 8.100 1.00 93.56 104 HIS A N 1
ATOM 801 C CA . HIS A 1 104 ? 5.018 -4.181 6.960 1.00 93.56 104 HIS A CA 1
ATOM 802 C C . HIS A 1 104 ? 4.282 -2.860 7.225 1.00 93.56 104 HIS A C 1
ATOM 804 O O . HIS A 1 104 ? 4.337 -1.945 6.401 1.00 93.56 104 HIS A O 1
ATOM 810 N N . VAL A 1 105 ? 3.624 -2.706 8.375 1.00 93.69 105 VAL A N 1
ATOM 811 C CA . VAL A 1 105 ? 2.866 -1.490 8.706 1.00 93.69 105 VAL A CA 1
ATOM 812 C C . VAL A 1 105 ? 3.765 -0.260 8.845 1.00 93.69 105 VAL A C 1
ATOM 814 O O . VAL A 1 105 ? 3.361 0.837 8.465 1.00 93.69 105 VAL A O 1
ATOM 817 N N . SER A 1 106 ? 5.001 -0.430 9.328 1.00 92.94 106 SER A N 1
ATOM 818 C CA . SER A 1 106 ? 5.966 0.671 9.411 1.00 92.94 106 SER A CA 1
ATOM 819 C C . SER A 1 106 ? 6.251 1.238 8.017 1.00 92.94 106 SER A C 1
ATOM 821 O O . SER A 1 106 ? 6.040 2.432 7.794 1.00 92.94 106 SER A O 1
ATOM 823 N N . ASP A 1 107 ? 6.589 0.365 7.057 1.00 92.00 107 ASP A N 1
ATOM 824 C CA . ASP A 1 107 ? 6.816 0.728 5.651 1.00 92.00 107 ASP A CA 1
ATOM 825 C C . ASP A 1 107 ? 5.606 1.468 5.073 1.00 92.00 107 ASP A C 1
ATOM 827 O O . ASP A 1 107 ? 5.758 2.512 4.444 1.00 92.00 107 ASP A O 1
ATOM 831 N N . PHE A 1 108 ? 4.393 0.971 5.341 1.00 93.12 108 PHE A N 1
ATOM 832 C CA . PHE A 1 108 ? 3.159 1.621 4.902 1.00 93.12 108 PHE A CA 1
ATOM 833 C C . PHE A 1 108 ? 3.018 3.032 5.463 1.00 93.12 108 PHE A C 1
ATOM 835 O O . PHE A 1 108 ? 2.788 3.966 4.700 1.00 93.12 108 PHE A O 1
ATOM 842 N N . THR A 1 109 ? 3.181 3.220 6.776 1.00 92.38 109 THR A N 1
ATOM 843 C CA . THR A 1 109 ? 3.015 4.553 7.379 1.00 92.38 109 THR A CA 1
ATOM 844 C C . THR A 1 109 ? 4.061 5.553 6.903 1.00 92.38 109 THR A C 1
ATOM 846 O O . THR A 1 109 ? 3.748 6.735 6.763 1.00 92.38 109 THR A O 1
ATOM 849 N N . ILE A 1 110 ? 5.287 5.098 6.634 1.00 91.56 110 ILE A N 1
ATOM 850 C CA . ILE A 1 110 ? 6.337 5.922 6.032 1.00 91.56 110 ILE A CA 1
ATOM 851 C C . ILE A 1 110 ? 5.936 6.297 4.605 1.00 91.56 110 ILE A C 1
ATOM 853 O O . ILE A 1 110 ? 5.969 7.477 4.255 1.00 91.56 110 ILE A O 1
ATOM 857 N N . ALA A 1 111 ? 5.491 5.319 3.813 1.00 90.88 111 ALA A N 1
ATOM 858 C CA . ALA A 1 111 ? 5.110 5.542 2.430 1.00 90.88 111 ALA A CA 1
ATOM 859 C C . ALA A 1 111 ? 3.950 6.535 2.297 1.00 90.88 111 ALA A C 1
ATOM 861 O O . ALA A 1 111 ? 4.042 7.469 1.509 1.00 90.88 111 ALA A O 1
ATOM 862 N N . GLN A 1 112 ? 2.909 6.403 3.124 1.00 90.25 112 GLN A N 1
ATOM 863 C CA . GLN A 1 112 ? 1.766 7.320 3.126 1.00 90.25 112 GLN A CA 1
ATOM 864 C C . GLN A 1 112 ? 2.164 8.765 3.446 1.00 90.25 112 GLN A C 1
ATOM 866 O O . GLN A 1 112 ? 1.690 9.693 2.793 1.00 90.25 112 GLN A O 1
ATOM 871 N N . LYS A 1 113 ? 3.058 8.961 4.427 1.00 88.75 113 LYS A N 1
ATOM 872 C CA . LYS A 1 113 ? 3.557 10.296 4.796 1.00 88.75 113 LYS A CA 1
ATOM 873 C C . LYS A 1 113 ? 4.342 10.931 3.651 1.00 88.75 113 LYS A C 1
ATOM 875 O O . LYS A 1 113 ? 4.098 12.079 3.295 1.00 88.75 113 LYS A O 1
ATOM 880 N N . MET A 1 114 ? 5.248 10.166 3.045 1.00 88.62 114 MET A N 1
ATOM 881 C CA . MET A 1 114 ? 6.064 10.639 1.924 1.00 88.62 114 MET A CA 1
ATOM 882 C C . MET A 1 114 ? 5.229 10.893 0.665 1.00 88.62 114 MET A C 1
ATOM 884 O O . MET A 1 114 ? 5.488 11.848 -0.060 1.00 88.62 114 MET A O 1
ATOM 888 N N . GLN A 1 115 ? 4.213 10.068 0.414 1.00 86.31 115 GLN A N 1
ATOM 889 C CA . GLN A 1 115 ? 3.316 10.211 -0.728 1.00 86.31 115 GLN A CA 1
ATOM 890 C C . GLN A 1 115 ? 2.555 11.546 -0.678 1.00 86.31 115 GLN A C 1
ATOM 892 O O . GLN A 1 115 ? 2.490 12.243 -1.690 1.00 86.31 115 GLN A O 1
ATOM 897 N N . MET A 1 116 ? 2.034 11.934 0.492 1.00 80.44 116 MET A N 1
ATOM 898 C CA . MET A 1 116 ? 1.361 13.226 0.683 1.00 80.44 116 MET A CA 1
ATOM 899 C C . MET A 1 116 ? 2.304 14.410 0.421 1.00 80.44 116 MET A C 1
ATOM 901 O O . MET A 1 116 ? 1.922 15.376 -0.241 1.00 80.44 116 MET A O 1
ATOM 905 N N . GLU A 1 117 ? 3.544 14.323 0.912 1.00 81.50 117 GLU A N 1
ATOM 906 C CA . GLU A 1 117 ? 4.581 15.337 0.686 1.00 81.50 117 GLU A CA 1
ATOM 907 C C . GLU A 1 117 ? 4.952 15.459 -0.801 1.00 81.50 117 GLU A C 1
ATOM 909 O O . GLU A 1 117 ? 5.066 16.570 -1.317 1.00 81.50 117 GLU A O 1
ATOM 914 N N . GLU A 1 118 ? 5.111 14.334 -1.502 1.00 77.81 118 GLU A N 1
ATOM 915 C CA . GLU A 1 118 ? 5.502 14.301 -2.918 1.00 77.81 118 GLU A CA 1
ATOM 916 C C . GLU A 1 118 ? 4.408 14.769 -3.863 1.00 77.81 118 GLU A C 1
ATOM 918 O O . GLU A 1 118 ? 4.690 15.460 -4.841 1.00 77.81 118 GLU A O 1
ATOM 923 N N . CYS A 1 119 ? 3.162 14.417 -3.564 1.00 72.88 119 CYS A N 1
ATOM 924 C CA . CYS A 1 119 ? 2.029 14.815 -4.385 1.00 72.88 119 CYS A CA 1
ATOM 925 C C . CYS A 1 119 ? 1.593 16.257 -4.099 1.00 72.88 119 CYS A C 1
ATOM 927 O O . CYS A 1 119 ? 0.741 16.788 -4.803 1.00 72.88 119 CYS A O 1
ATOM 929 N N . GLY A 1 120 ? 2.136 16.906 -3.060 1.00 71.94 120 GLY A N 1
ATOM 930 C CA . GLY A 1 120 ? 1.737 18.258 -2.661 1.00 71.94 120 GLY A CA 1
ATOM 931 C C . GLY A 1 120 ? 0.240 18.375 -2.343 1.00 71.94 120 GLY A C 1
ATOM 932 O O . GLY A 1 120 ? -0.337 19.448 -2.505 1.00 71.94 120 GLY A O 1
ATOM 933 N N . GLY A 1 121 ? -0.394 17.268 -1.943 1.00 69.50 121 GLY A N 1
ATOM 934 C CA . GLY A 1 121 ? -1.845 17.156 -1.767 1.00 69.50 121 GLY A CA 1
ATOM 935 C C . GLY A 1 121 ? -2.667 16.976 -3.055 1.00 69.50 121 GLY A C 1
ATOM 936 O O . GLY A 1 121 ? -3.887 16.866 -2.963 1.00 69.50 121 GLY A O 1
ATOM 937 N N . ASP A 1 122 ? -2.047 16.920 -4.240 1.00 79.06 122 ASP A N 1
ATOM 938 C CA . ASP A 1 122 ? -2.721 16.633 -5.512 1.00 79.06 122 ASP A CA 1
ATOM 939 C C . ASP A 1 122 ? -2.744 15.127 -5.818 1.00 79.06 122 ASP A C 1
ATOM 941 O O . ASP A 1 122 ? -1.757 14.519 -6.239 1.00 79.06 122 ASP A O 1
ATOM 945 N N . ARG A 1 123 ? -3.921 14.526 -5.635 1.00 79.00 123 ARG A N 1
ATOM 946 C CA . ARG A 1 123 ? -4.154 13.090 -5.829 1.00 79.00 123 ARG A CA 1
ATOM 947 C C . ARG A 1 123 ? -4.268 12.654 -7.291 1.00 79.00 123 ARG A C 1
ATOM 949 O O . ARG A 1 123 ? -4.164 11.461 -7.559 1.00 79.00 123 ARG A O 1
ATOM 956 N N . SER A 1 124 ? -4.416 13.579 -8.239 1.00 83.19 124 SER A N 1
ATOM 957 C CA . SER A 1 124 ? -4.693 13.240 -9.646 1.00 83.19 124 SER A CA 1
ATOM 958 C C . SER A 1 124 ? -3.588 12.395 -10.295 1.00 83.19 124 SER A C 1
ATOM 960 O O . SER A 1 124 ? -3.852 11.505 -11.110 1.00 83.19 124 SER A O 1
ATOM 962 N N . SER A 1 125 ? -2.336 12.619 -9.887 1.00 82.00 125 SER A N 1
ATOM 963 C CA . SER A 1 125 ? -1.186 11.823 -10.329 1.00 82.00 125 SER A CA 1
ATOM 964 C C . SER A 1 125 ? -1.247 10.369 -9.839 1.00 82.00 125 SER A C 1
ATOM 966 O O . SER A 1 125 ? -0.927 9.450 -10.596 1.00 82.00 125 SER A O 1
ATOM 968 N N . LEU A 1 126 ? -1.710 10.152 -8.605 1.00 86.25 126 LEU A N 1
ATOM 969 C CA . LEU A 1 126 ? -1.885 8.833 -8.002 1.00 86.25 126 LEU A CA 1
ATOM 970 C C . LEU A 1 126 ? -3.100 8.100 -8.550 1.00 86.25 126 LEU A C 1
ATOM 972 O O . LEU A 1 126 ? -2.994 6.908 -8.816 1.00 86.25 126 LEU A O 1
ATOM 976 N N . GLU A 1 127 ? -4.218 8.794 -8.751 1.00 86.88 127 GLU A N 1
ATOM 977 C CA . GLU A 1 127 ? -5.416 8.242 -9.398 1.00 86.88 127 GLU A CA 1
ATOM 978 C C . GLU A 1 127 ? -5.057 7.720 -10.794 1.00 86.88 127 GLU A C 1
ATOM 980 O O . GLU A 1 127 ? -5.215 6.535 -11.079 1.00 86.88 127 GLU A O 1
ATOM 985 N N . THR A 1 128 ? -4.423 8.568 -11.615 1.00 87.19 128 THR A N 1
ATOM 986 C CA . THR A 1 128 ? -3.953 8.198 -12.962 1.00 87.19 128 THR A CA 1
ATOM 987 C C . THR A 1 128 ? -2.987 7.012 -12.923 1.00 87.19 128 THR A C 1
ATOM 989 O O . THR A 1 128 ? -2.978 6.165 -13.819 1.00 87.19 128 THR A O 1
ATOM 992 N N . PHE A 1 129 ? -2.118 6.955 -11.912 1.00 88.62 129 PHE A N 1
ATOM 993 C CA . PHE A 1 129 ? -1.222 5.820 -11.726 1.00 88.62 129 PHE A CA 1
ATOM 994 C C . PHE A 1 129 ? -1.991 4.539 -11.386 1.00 88.62 129 PHE A C 1
ATOM 996 O O . PHE A 1 129 ? -1.710 3.506 -11.990 1.00 88.62 129 PHE A O 1
ATOM 1003 N N . CYS A 1 130 ? -2.953 4.593 -10.464 1.00 88.56 130 CYS A N 1
ATOM 1004 C CA . CYS A 1 130 ? -3.736 3.431 -10.048 1.00 88.56 130 CYS A CA 1
ATOM 1005 C C . CYS A 1 130 ? -4.576 2.876 -11.201 1.00 88.56 130 CYS A C 1
ATOM 1007 O O . CYS A 1 130 ? -4.609 1.659 -11.374 1.00 88.56 130 CYS A O 1
ATOM 1009 N N . GLU A 1 131 ? -5.160 3.743 -12.035 1.00 87.75 131 GLU A N 1
ATOM 1010 C CA . GLU A 1 131 ? -5.853 3.345 -13.267 1.00 87.75 131 GLU A CA 1
ATOM 1011 C C . GLU A 1 131 ? -4.923 2.551 -14.190 1.00 87.75 131 GLU A C 1
ATOM 1013 O O . GLU A 1 131 ? -5.214 1.419 -14.571 1.00 87.75 131 GLU A O 1
ATOM 1018 N N . LYS A 1 132 ? -3.744 3.104 -14.490 1.00 88.50 132 LYS A N 1
ATOM 1019 C CA . LYS A 1 132 ? -2.774 2.452 -15.379 1.00 88.50 132 LYS A CA 1
ATOM 1020 C C . LYS A 1 132 ? -2.148 1.197 -14.775 1.00 88.50 132 LYS A C 1
ATOM 1022 O O . LYS A 1 132 ? -1.748 0.298 -15.508 1.00 88.50 132 LYS A O 1
ATOM 1027 N N . PHE A 1 133 ? -2.002 1.138 -13.453 1.00 88.81 133 PHE A N 1
ATOM 1028 C CA . PHE A 1 133 ? -1.522 -0.058 -12.770 1.00 88.81 133 PHE A CA 1
ATOM 1029 C C . PHE A 1 133 ? -2.585 -1.161 -12.787 1.00 88.81 133 PHE A C 1
ATOM 1031 O O . PHE A 1 133 ? -2.230 -2.327 -12.930 1.00 88.81 133 PHE A O 1
ATOM 1038 N N . ALA A 1 134 ? -3.874 -0.813 -12.698 1.00 85.56 134 ALA A N 1
ATOM 1039 C CA . ALA A 1 134 ? -4.970 -1.773 -12.815 1.00 85.56 134 ALA A CA 1
ATOM 1040 C C . ALA A 1 134 ? -4.968 -2.487 -14.177 1.00 85.56 134 ALA A C 1
ATOM 1042 O O . ALA A 1 134 ? -5.215 -3.691 -14.231 1.00 85.56 134 ALA A O 1
ATOM 1043 N N . ASP A 1 135 ? -4.583 -1.793 -15.255 1.00 87.19 135 ASP A N 1
ATOM 1044 C CA . ASP A 1 135 ? -4.404 -2.395 -16.587 1.00 87.19 135 ASP A CA 1
ATOM 1045 C C . ASP A 1 135 ? -3.311 -3.483 -16.619 1.00 87.19 135 ASP A C 1
ATOM 1047 O O . ASP A 1 135 ? -3.247 -4.286 -17.553 1.00 87.19 135 ASP A O 1
ATOM 1051 N N . LEU A 1 136 ? -2.446 -3.546 -15.598 1.00 88.62 136 LEU A N 1
ATOM 1052 C CA . LEU A 1 136 ? -1.421 -4.578 -15.465 1.00 88.62 136 LEU A CA 1
ATOM 1053 C C . LEU A 1 136 ? -1.905 -5.845 -14.744 1.00 88.62 136 LEU A C 1
ATOM 1055 O O . LEU A 1 136 ? -1.137 -6.808 -14.684 1.00 88.62 136 LEU A O 1
ATOM 1059 N N . ASP A 1 137 ? -3.149 -5.901 -14.250 1.00 83.94 137 ASP A N 1
ATOM 1060 C CA . ASP A 1 137 ? -3.650 -7.039 -13.459 1.00 83.94 137 ASP A CA 1
ATOM 1061 C C . ASP A 1 137 ? -3.483 -8.382 -14.187 1.00 83.94 137 ASP A C 1
ATOM 1063 O O . ASP A 1 137 ? -3.020 -9.364 -13.603 1.00 83.94 137 ASP A O 1
ATOM 1067 N N . ASP A 1 138 ? -3.755 -8.432 -15.495 1.00 84.62 138 ASP A N 1
ATOM 1068 C CA . ASP A 1 138 ? -3.577 -9.652 -16.294 1.00 84.62 138 ASP A CA 1
ATOM 1069 C C . ASP A 1 138 ? -2.106 -10.110 -16.347 1.00 84.62 138 ASP A C 1
ATOM 1071 O O . ASP A 1 138 ? -1.826 -11.314 -16.349 1.00 84.62 138 ASP A O 1
ATOM 1075 N N . HIS A 1 139 ? -1.151 -9.174 -16.318 1.00 87.75 139 HIS A N 1
ATOM 1076 C CA . HIS A 1 139 ? 0.274 -9.493 -16.235 1.00 87.75 139 HIS A CA 1
ATOM 1077 C C . HIS A 1 139 ? 0.669 -10.025 -14.853 1.00 87.75 139 HIS A C 1
ATOM 1079 O O . HIS A 1 139 ? 1.558 -10.874 -14.758 1.00 87.75 139 HIS A O 1
ATOM 1085 N N . HIS A 1 140 ? 0.005 -9.578 -13.784 1.00 89.06 140 HIS A N 1
ATOM 1086 C CA . HIS A 1 140 ? 0.232 -10.087 -12.429 1.00 89.06 140 HIS A CA 1
ATOM 1087 C C . HIS A 1 140 ? -0.501 -11.400 -12.158 1.00 89.06 140 HIS A C 1
ATOM 1089 O O . HIS A 1 140 ? -0.040 -12.204 -11.340 1.00 89.06 140 HIS A O 1
ATOM 1095 N N . ARG A 1 141 ? -1.637 -11.658 -12.819 1.00 82.62 141 ARG A N 1
ATOM 1096 C CA . ARG A 1 141 ? -2.478 -12.852 -12.613 1.00 82.62 141 ARG A CA 1
ATOM 1097 C C . ARG A 1 141 ? -1.720 -14.155 -12.849 1.00 82.62 141 ARG A C 1
ATOM 1099 O O . ARG A 1 141 ? -1.911 -15.110 -12.101 1.00 82.62 141 ARG A O 1
ATOM 1106 N N . GLY A 1 142 ? -0.824 -14.174 -13.834 1.00 82.81 142 GLY A N 1
ATOM 1107 C CA . GLY A 1 142 ? -0.002 -15.342 -14.161 1.00 82.81 142 GLY A CA 1
ATOM 1108 C C . GLY A 1 142 ? 1.184 -15.597 -13.223 1.00 82.81 142 GLY A C 1
ATOM 1109 O O . GLY A 1 142 ? 1.828 -16.636 -13.347 1.00 82.81 142 GLY A O 1
ATOM 1110 N N . LEU A 1 143 ? 1.503 -14.674 -12.308 1.00 89.38 143 LEU A N 1
ATOM 1111 C CA . LEU A 1 143 ? 2.679 -14.789 -11.443 1.00 89.38 143 LEU A CA 1
ATOM 1112 C C . LEU A 1 143 ? 2.385 -15.626 -10.189 1.00 89.38 143 LEU A C 1
ATOM 1114 O O . LEU A 1 143 ? 1.350 -15.410 -9.549 1.00 89.38 143 LEU A O 1
ATOM 1118 N N . PRO A 1 144 ? 3.290 -16.538 -9.787 1.00 91.31 144 PRO A N 1
ATOM 1119 C CA . PRO A 1 144 ? 3.141 -17.277 -8.541 1.00 91.31 144 PRO A CA 1
ATOM 1120 C C . PRO A 1 144 ? 3.393 -16.364 -7.321 1.00 91.31 144 PRO A C 1
ATOM 1122 O O . PRO A 1 144 ? 4.104 -15.357 -7.443 1.00 91.31 144 PRO A O 1
ATOM 1125 N N . PRO A 1 145 ? 2.835 -16.688 -6.139 1.00 90.75 145 PRO A N 1
ATOM 1126 C CA . PRO A 1 145 ? 2.986 -15.882 -4.925 1.00 90.75 145 PRO A CA 1
ATOM 1127 C C . PRO A 1 145 ? 4.431 -15.533 -4.560 1.00 90.75 145 PRO A C 1
ATOM 1129 O O . PRO A 1 145 ? 4.704 -14.416 -4.137 1.00 90.75 145 PRO A O 1
ATOM 1132 N N . GLU A 1 146 ? 5.375 -16.448 -4.764 1.00 91.50 146 GLU A N 1
ATOM 1133 C CA . GLU A 1 146 ? 6.795 -16.242 -4.474 1.00 91.50 146 GLU A CA 1
ATOM 1134 C C . GLU A 1 146 ? 7.388 -15.130 -5.346 1.00 91.50 146 GLU A C 1
ATOM 1136 O O . GLU A 1 146 ? 8.183 -14.316 -4.877 1.00 91.50 146 GLU A O 1
ATOM 1141 N N . THR A 1 147 ? 6.966 -15.054 -6.610 1.00 91.88 147 THR A N 1
ATOM 1142 C CA . THR A 1 147 ? 7.367 -13.976 -7.518 1.00 91.88 147 THR A CA 1
ATOM 1143 C C . THR A 1 147 ? 6.748 -12.646 -7.104 1.00 91.88 147 THR A C 1
ATOM 1145 O O . THR A 1 147 ? 7.431 -11.627 -7.149 1.00 91.88 147 THR A O 1
ATOM 1148 N N . LEU A 1 148 ? 5.490 -12.641 -6.655 1.00 91.69 148 LEU A N 1
ATOM 1149 C CA . LEU A 1 148 ? 4.844 -11.433 -6.131 1.00 91.69 148 LEU A CA 1
ATOM 1150 C C . LEU A 1 148 ? 5.533 -10.933 -4.852 1.00 91.69 148 LEU A C 1
ATOM 1152 O O . LEU A 1 148 ? 5.797 -9.740 -4.739 1.00 91.69 148 LEU A O 1
ATOM 1156 N N . HIS A 1 149 ? 5.914 -11.833 -3.939 1.00 92.06 149 HIS A N 1
ATOM 1157 C CA . HIS A 1 149 ? 6.739 -11.505 -2.768 1.00 92.06 149 HIS A CA 1
ATOM 1158 C C . HIS A 1 149 ? 8.108 -10.947 -3.175 1.00 92.06 149 HIS A C 1
ATOM 1160 O O . HIS A 1 149 ? 8.576 -9.970 -2.591 1.00 92.06 149 HIS A O 1
ATOM 1166 N N . GLY A 1 150 ? 8.729 -11.519 -4.211 1.00 92.94 150 GLY A N 1
ATOM 1167 C CA . GLY A 1 150 ? 9.971 -11.011 -4.794 1.00 92.94 150 GLY A CA 1
ATOM 1168 C C . GLY A 1 150 ? 9.827 -9.594 -5.354 1.00 92.94 150 GLY A C 1
ATOM 1169 O O . GLY A 1 150 ? 10.672 -8.745 -5.079 1.00 92.94 150 GLY A O 1
ATOM 1170 N N . PHE A 1 151 ? 8.738 -9.306 -6.072 1.00 93.81 151 PHE A N 1
ATOM 1171 C CA . PHE A 1 151 ? 8.436 -7.952 -6.538 1.00 93.81 151 PHE A CA 1
ATOM 1172 C C . PHE A 1 151 ? 8.177 -6.996 -5.378 1.00 93.81 151 PHE A C 1
ATOM 1174 O O . PHE A 1 151 ? 8.769 -5.922 -5.335 1.00 93.81 151 PHE A O 1
ATOM 1181 N N . ARG A 1 152 ? 7.351 -7.393 -4.411 1.00 94.44 152 ARG A N 1
ATOM 1182 C CA . ARG A 1 152 ? 7.050 -6.595 -3.220 1.00 94.44 152 ARG A CA 1
ATOM 1183 C C . ARG A 1 152 ? 8.315 -6.238 -2.436 1.00 94.44 152 ARG A C 1
ATOM 1185 O O . ARG A 1 152 ? 8.440 -5.110 -1.972 1.00 94.44 152 ARG A O 1
ATOM 1192 N N . TYR A 1 153 ? 9.268 -7.166 -2.326 1.00 94.12 153 TYR A N 1
ATOM 1193 C CA . TYR A 1 153 ? 10.593 -6.901 -1.760 1.00 94.12 153 TYR A CA 1
ATOM 1194 C C . TYR A 1 153 ? 11.432 -5.987 -2.656 1.00 94.12 153 TYR A C 1
ATOM 1196 O O . TYR A 1 153 ? 11.963 -4.993 -2.180 1.00 94.12 153 TYR A O 1
ATOM 1204 N N . PHE A 1 154 ? 11.532 -6.270 -3.957 1.00 95.31 154 PHE A N 1
ATOM 1205 C CA . PHE A 1 154 ? 12.283 -5.432 -4.894 1.00 95.31 154 PHE A CA 1
ATOM 1206 C C . PHE A 1 154 ? 11.826 -3.971 -4.826 1.00 95.31 154 PHE A C 1
ATOM 1208 O O . PHE A 1 154 ? 12.651 -3.090 -4.621 1.00 95.31 154 PHE A O 1
ATOM 1215 N N . PHE A 1 155 ? 10.520 -3.721 -4.891 1.00 95.75 155 PHE A N 1
ATOM 1216 C CA . PHE A 1 155 ? 9.967 -2.375 -4.816 1.00 95.75 155 PHE A CA 1
ATOM 1217 C C . PHE A 1 155 ? 10.041 -1.754 -3.415 1.00 95.75 155 PHE A C 1
ATOM 1219 O O . PHE A 1 155 ? 9.895 -0.549 -3.314 1.00 95.75 155 PHE A O 1
ATOM 1226 N N . SER A 1 156 ? 10.290 -2.492 -2.327 1.00 92.25 156 SER A N 1
ATOM 1227 C CA . SER A 1 156 ? 10.262 -1.889 -0.982 1.00 92.25 156 SER A CA 1
ATOM 1228 C C . SER A 1 156 ? 11.424 -0.932 -0.691 1.00 92.25 156 SER A C 1
ATOM 1230 O O . SER A 1 156 ? 11.409 -0.262 0.33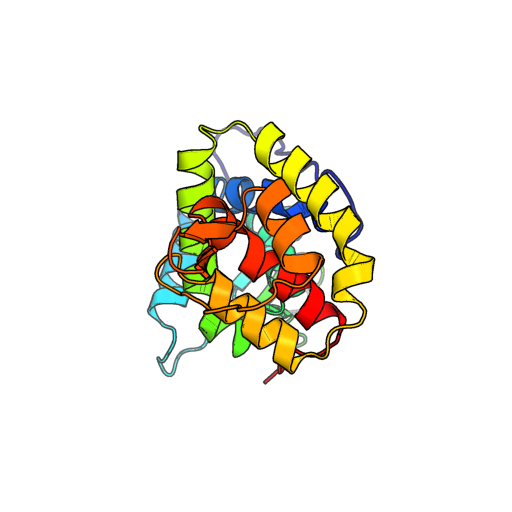7 1.00 92.25 156 SER A O 1
ATOM 1232 N N . ASP A 1 157 ? 12.450 -0.884 -1.543 1.00 89.38 157 ASP A N 1
ATOM 1233 C CA . ASP A 1 157 ? 13.596 0.008 -1.373 1.00 89.38 157 ASP A CA 1
ATOM 1234 C C . ASP A 1 157 ? 14.140 0.453 -2.742 1.00 89.38 157 ASP A C 1
ATOM 1236 O O . ASP A 1 157 ? 14.542 -0.399 -3.536 1.00 89.38 157 ASP A O 1
ATOM 1240 N N . PRO A 1 158 ? 14.230 1.764 -3.037 1.00 88.31 158 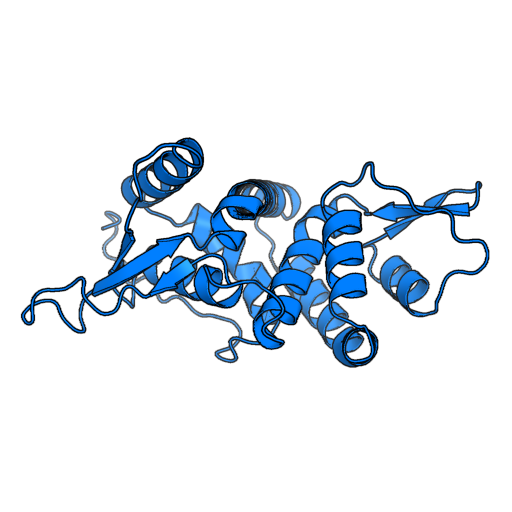PRO A N 1
ATOM 1241 C CA . PRO A 1 158 ? 14.780 2.253 -4.306 1.00 88.31 158 PRO A CA 1
ATOM 1242 C C . PRO A 1 158 ? 16.265 1.907 -4.506 1.00 88.31 158 PRO A C 1
ATOM 1244 O O . PRO A 1 158 ? 16.792 2.029 -5.609 1.00 88.31 158 PRO A O 1
ATOM 1247 N N . ARG A 1 159 ? 16.969 1.470 -3.452 1.00 90.12 159 ARG A N 1
ATOM 1248 C CA . ARG A 1 159 ? 18.351 0.976 -3.541 1.00 90.12 159 ARG A CA 1
ATOM 1249 C C . ARG A 1 159 ? 18.433 -0.450 -4.072 1.00 90.12 159 ARG A C 1
ATOM 1251 O O . ARG A 1 159 ? 19.524 -0.879 -4.450 1.00 90.12 159 ARG A O 1
ATOM 1258 N N . HIS A 1 160 ? 17.329 -1.198 -4.081 1.00 93.62 160 HIS A N 1
ATOM 1259 C CA . HIS A 1 160 ? 17.313 -2.510 -4.706 1.00 93.62 160 HIS A CA 1
ATOM 1260 C C . HIS A 1 160 ? 17.583 -2.393 -6.206 1.00 93.62 160 HIS A C 1
ATOM 1262 O O . HIS A 1 160 ? 17.271 -1.395 -6.857 1.00 93.62 160 HIS A O 1
ATOM 1268 N N . ALA A 1 161 ? 18.205 -3.434 -6.744 1.00 93.12 161 ALA A N 1
ATOM 1269 C CA . ALA A 1 161 ? 18.587 -3.511 -8.138 1.00 93.12 161 ALA A CA 1
ATOM 1270 C C . ALA A 1 161 ? 18.460 -4.953 -8.605 1.00 93.12 161 ALA A C 1
ATOM 1272 O O . ALA A 1 161 ? 18.812 -5.879 -7.871 1.00 93.12 161 ALA A O 1
ATOM 1273 N N . VAL A 1 162 ? 18.002 -5.135 -9.835 1.00 90.94 162 VAL A N 1
ATOM 1274 C CA . VAL A 1 162 ? 18.050 -6.429 -10.514 1.00 90.94 162 VAL A CA 1
ATOM 1275 C C . VAL A 1 162 ? 18.788 -6.265 -11.831 1.00 90.94 162 VAL A C 1
ATOM 1277 O O . VAL A 1 162 ? 18.523 -5.338 -12.595 1.00 90.94 162 VAL A O 1
ATOM 1280 N N . GLU A 1 163 ? 19.742 -7.154 -12.084 1.00 89.06 163 GLU A N 1
ATOM 1281 C CA . GLU A 1 163 ? 20.401 -7.247 -13.382 1.00 89.06 163 GLU A CA 1
ATOM 1282 C C . GLU A 1 163 ? 19.519 -8.080 -14.306 1.00 89.06 163 GLU A C 1
ATOM 1284 O O . GLU A 1 163 ? 19.202 -9.234 -14.002 1.00 89.06 163 GLU A O 1
ATOM 1289 N N . VAL A 1 164 ? 19.102 -7.496 -15.429 1.00 77.25 164 VAL A N 1
ATOM 1290 C CA . VAL A 1 164 ? 18.229 -8.189 -16.376 1.00 77.25 164 VAL A CA 1
ATOM 1291 C C . VAL A 1 164 ? 18.793 -8.052 -17.780 1.00 77.25 164 VAL A C 1
ATOM 1293 O O . VAL A 1 164 ? 18.729 -6.995 -18.395 1.00 77.25 164 VAL A O 1
ATOM 1296 N N . GLN A 1 165 ? 19.330 -9.154 -18.309 1.00 69.88 165 GLN A N 1
ATOM 1297 C CA . GLN A 1 165 ? 19.917 -9.178 -19.654 1.00 69.88 165 GLN A CA 1
ATOM 1298 C C . GLN A 1 165 ? 18.869 -9.018 -20.765 1.00 69.88 165 GLN A C 1
ATOM 1300 O O . GLN A 1 165 ? 19.190 -8.506 -21.830 1.00 69.88 165 GLN A O 1
ATOM 1305 N N . ASN A 1 166 ? 17.626 -9.449 -20.520 1.00 74.62 166 ASN A N 1
ATOM 1306 C CA . ASN A 1 166 ? 16.483 -9.276 -21.419 1.00 74.62 166 ASN A CA 1
ATOM 1307 C C . ASN A 1 166 ? 15.233 -8.961 -20.578 1.00 74.62 166 ASN A C 1
ATOM 1309 O O . ASN A 1 166 ? 14.626 -9.899 -20.047 1.00 74.62 166 ASN A O 1
ATOM 1313 N N . PRO A 1 167 ? 14.875 -7.679 -20.381 1.00 75.38 167 PRO A N 1
ATOM 1314 C CA . PRO A 1 167 ? 13.725 -7.314 -19.565 1.00 75.38 167 PRO A CA 1
ATOM 1315 C C . PRO A 1 167 ? 12.450 -7.935 -20.126 1.00 75.38 167 PRO A C 1
ATOM 1317 O O . PRO A 1 167 ? 12.200 -7.943 -21.332 1.00 75.38 167 PRO A O 1
ATOM 1320 N N . SER A 1 168 ? 11.641 -8.502 -19.233 1.00 82.75 168 SER A N 1
ATOM 1321 C CA . SER A 1 168 ? 10.314 -8.974 -19.605 1.00 82.75 168 SER A CA 1
ATOM 1322 C C . SER A 1 168 ? 9.441 -7.787 -20.017 1.00 82.75 168 SER A C 1
ATOM 1324 O O . SER A 1 168 ? 9.661 -6.656 -19.580 1.00 82.75 168 SER A O 1
ATOM 1326 N N . ASN A 1 169 ? 8.383 -8.054 -20.785 1.00 88.62 169 ASN A N 1
ATOM 1327 C CA . ASN A 1 169 ? 7.398 -7.030 -21.145 1.00 88.62 169 ASN A CA 1
ATOM 1328 C C . ASN A 1 169 ? 6.838 -6.292 -19.911 1.00 88.62 169 ASN A C 1
ATOM 1330 O O . ASN A 1 169 ? 6.519 -5.114 -19.988 1.00 88.62 169 ASN A O 1
ATOM 1334 N N . LEU A 1 170 ? 6.762 -6.964 -18.756 1.00 90.31 170 LEU A N 1
ATOM 1335 C CA . LEU A 1 170 ? 6.289 -6.358 -17.513 1.00 90.31 170 LEU A CA 1
ATOM 1336 C C . LEU A 1 170 ? 7.242 -5.272 -16.987 1.00 90.31 170 LEU A C 1
ATOM 1338 O O . LEU A 1 170 ? 6.776 -4.220 -16.566 1.00 90.31 170 LEU A O 1
ATOM 1342 N N . TYR A 1 171 ? 8.561 -5.477 -17.058 1.00 91.62 171 TYR A N 1
ATOM 1343 C CA . TYR A 1 171 ? 9.523 -4.442 -16.665 1.00 91.62 171 TYR A CA 1
ATOM 1344 C C . TYR A 1 171 ? 9.527 -3.245 -17.621 1.00 91.62 171 TYR A C 1
ATOM 1346 O O . TYR A 1 171 ? 9.807 -2.129 -17.184 1.00 91.62 171 TYR A O 1
ATOM 1354 N N . GLU A 1 172 ? 9.220 -3.445 -18.903 1.00 91.25 172 GLU A N 1
ATOM 1355 C CA . GLU A 1 172 ? 9.058 -2.338 -19.856 1.00 91.25 172 GLU A CA 1
ATOM 1356 C C . GLU A 1 172 ? 7.784 -1.540 -19.567 1.00 91.25 172 GLU A C 1
ATOM 1358 O O . GLU A 1 172 ? 7.816 -0.311 -19.527 1.00 91.25 172 GLU A O 1
ATOM 1363 N N . LEU A 1 173 ? 6.673 -2.225 -19.274 1.00 92.94 173 LEU A N 1
ATOM 1364 C CA . LEU A 1 173 ? 5.434 -1.577 -18.837 1.00 92.94 173 LEU A CA 1
ATOM 1365 C C . LEU A 1 173 ? 5.657 -0.778 -17.548 1.00 92.94 173 LEU A C 1
ATOM 1367 O O . LEU A 1 173 ? 5.267 0.382 -17.463 1.00 92.94 173 LEU A O 1
ATOM 1371 N N . TYR A 1 174 ? 6.375 -1.346 -16.581 1.00 94.44 174 TYR A N 1
ATOM 1372 C CA . TYR A 1 174 ? 6.785 -0.638 -15.372 1.00 94.44 174 TYR A CA 1
ATOM 1373 C C . TYR A 1 174 ? 7.632 0.605 -15.666 1.00 94.44 174 TYR A C 1
ATOM 1375 O O . TYR A 1 174 ? 7.427 1.655 -15.056 1.00 94.44 174 TYR A O 1
ATOM 1383 N N . ARG A 1 175 ? 8.550 0.530 -16.630 1.00 93.31 175 ARG A N 1
ATOM 1384 C CA . ARG A 1 175 ? 9.345 1.691 -17.040 1.00 93.31 175 ARG A CA 1
ATOM 1385 C C . ARG A 1 175 ? 8.464 2.790 -17.635 1.00 93.31 175 ARG A C 1
ATOM 1387 O O . ARG A 1 175 ? 8.624 3.955 -17.291 1.00 93.31 175 ARG A O 1
ATOM 1394 N N . ILE A 1 176 ? 7.498 2.425 -18.480 1.00 91.94 176 ILE A N 1
ATOM 1395 C CA . ILE A 1 176 ? 6.530 3.361 -19.079 1.00 91.94 176 ILE A CA 1
ATOM 1396 C C . ILE A 1 176 ? 5.664 4.034 -18.005 1.00 91.94 176 ILE A C 1
ATOM 1398 O O . ILE A 1 176 ? 5.344 5.216 -18.127 1.00 91.94 176 ILE A O 1
ATOM 1402 N N . LEU A 1 177 ? 5.316 3.309 -16.938 1.00 90.94 177 LEU A N 1
ATOM 1403 C CA . LEU A 1 177 ? 4.602 3.860 -15.783 1.00 90.94 177 LEU A CA 1
ATOM 1404 C C . LEU A 1 177 ? 5.493 4.668 -14.828 1.00 90.94 177 LEU A C 1
ATOM 1406 O O . LEU A 1 177 ? 4.984 5.217 -13.855 1.00 90.94 177 LEU A O 1
ATOM 1410 N N . GLY A 1 178 ? 6.803 4.747 -15.078 1.00 92.19 178 GLY A N 1
ATOM 1411 C CA . GLY A 1 178 ? 7.745 5.476 -14.230 1.00 92.19 178 GLY A CA 1
ATOM 1412 C C . GLY A 1 178 ? 7.977 4.833 -12.860 1.00 92.19 178 GLY A C 1
ATOM 1413 O O . GLY A 1 178 ? 8.404 5.520 -11.934 1.00 92.19 178 GLY A O 1
ATOM 1414 N N . ILE A 1 179 ? 7.690 3.535 -12.698 1.00 94.00 179 ILE A N 1
ATOM 1415 C CA . ILE A 1 179 ? 7.902 2.828 -11.422 1.00 94.00 179 ILE A CA 1
ATOM 1416 C C . ILE A 1 179 ? 9.279 2.165 -11.328 1.00 94.00 179 ILE A C 1
ATOM 1418 O O . ILE A 1 179 ? 9.717 1.819 -10.231 1.00 94.00 179 ILE A O 1
ATOM 1422 N N . VAL A 1 180 ? 9.973 2.007 -12.458 1.00 95.81 180 VAL A N 1
ATOM 1423 C CA . VAL A 1 180 ? 11.377 1.586 -12.506 1.00 95.81 180 VAL A CA 1
ATOM 1424 C C . VAL A 1 180 ? 12.187 2.442 -13.475 1.00 95.81 180 VAL A C 1
ATOM 1426 O O . VAL A 1 180 ? 11.659 2.882 -14.495 1.00 95.81 180 VAL A O 1
ATOM 1429 N N . ASP A 1 181 ? 13.476 2.590 -13.185 1.00 94.75 181 ASP A N 1
ATOM 1430 C CA . ASP A 1 181 ? 14.475 3.201 -14.062 1.00 94.75 181 ASP A CA 1
ATOM 1431 C C . ASP A 1 181 ? 15.509 2.172 -14.510 1.00 94.75 181 ASP A C 1
ATOM 1433 O O . ASP A 1 181 ? 15.816 1.215 -13.792 1.00 94.75 181 ASP A O 1
ATOM 1437 N N . TYR A 1 182 ? 16.038 2.367 -15.720 1.00 92.62 182 TYR A N 1
ATOM 1438 C CA . TYR A 1 182 ? 17.067 1.510 -16.308 1.00 92.62 182 TYR A CA 1
ATOM 1439 C C . TYR A 1 182 ? 18.386 2.269 -16.313 1.00 92.62 182 TYR A C 1
ATOM 1441 O O . TYR A 1 182 ? 18.439 3.417 -16.755 1.00 92.62 182 TYR A O 1
ATOM 1449 N N . THR A 1 183 ? 19.452 1.622 -15.860 1.00 87.19 183 THR A N 1
ATOM 1450 C CA . THR A 1 183 ? 20.802 2.167 -15.984 1.00 87.19 183 THR A CA 1
ATOM 1451 C C . THR A 1 183 ? 21.443 1.733 -17.296 1.00 87.19 183 THR A C 1
ATOM 1453 O O . THR A 1 183 ? 21.126 0.681 -17.856 1.00 87.19 183 THR A O 1
ATOM 1456 N N . ASP A 1 184 ? 22.447 2.492 -17.734 1.00 81.06 184 ASP A N 1
ATOM 1457 C CA . ASP A 1 184 ? 23.275 2.145 -18.897 1.00 81.06 184 ASP A CA 1
ATOM 1458 C C . ASP A 1 184 ? 24.030 0.812 -18.721 1.00 81.06 184 ASP A C 1
ATOM 1460 O O . ASP A 1 184 ? 24.496 0.218 -19.691 1.00 81.06 184 ASP A O 1
ATOM 1464 N N . THR A 1 185 ? 24.149 0.325 -17.481 1.00 81.56 185 THR A N 1
ATOM 1465 C CA . THR A 1 185 ? 24.797 -0.947 -17.134 1.00 81.56 185 THR A CA 1
ATOM 1466 C C . THR A 1 185 ? 23.832 -2.137 -17.125 1.00 81.56 185 THR A C 1
ATOM 1468 O O . THR A 1 185 ? 24.242 -3.224 -16.731 1.00 81.56 185 THR A O 1
ATOM 1471 N N . GLY A 1 186 ? 22.564 -1.955 -17.514 1.00 84.19 186 GLY A N 1
ATOM 1472 C CA . GLY A 1 186 ? 21.560 -3.028 -17.549 1.00 84.19 186 GLY A CA 1
ATOM 1473 C C . GLY A 1 186 ? 20.947 -3.380 -16.189 1.00 84.19 186 GLY A C 1
ATOM 1474 O O . GLY A 1 186 ? 20.403 -4.474 -16.025 1.00 84.19 186 GLY A O 1
ATOM 1475 N N . LEU A 1 187 ? 21.040 -2.475 -15.207 1.00 92.12 187 LEU A N 1
ATOM 1476 C CA . LEU A 1 187 ? 20.351 -2.623 -13.926 1.00 92.12 187 LEU A CA 1
ATOM 1477 C C . LEU A 1 187 ? 18.987 -1.943 -13.981 1.00 92.12 187 LEU A C 1
ATOM 1479 O O . LEU A 1 187 ? 18.843 -0.860 -14.548 1.00 92.12 187 LEU A O 1
ATOM 1483 N N . ILE A 1 188 ? 18.005 -2.570 -13.342 1.00 94.44 188 ILE A N 1
ATOM 1484 C CA . ILE A 1 188 ? 16.677 -2.004 -13.132 1.00 94.44 188 ILE A CA 1
ATOM 1485 C C . ILE A 1 188 ? 16.523 -1.687 -11.649 1.00 94.44 188 ILE A C 1
ATOM 1487 O O . ILE A 1 188 ? 16.710 -2.566 -10.802 1.00 94.44 188 ILE A O 1
ATOM 1491 N N . HIS A 1 189 ? 16.153 -0.444 -11.351 1.00 95.94 189 HIS A N 1
ATOM 1492 C CA . HIS A 1 189 ? 15.901 0.044 -9.996 1.00 95.94 189 HIS A CA 1
ATOM 1493 C C . HIS A 1 189 ? 14.455 0.506 -9.855 1.00 95.94 189 HIS A C 1
ATOM 1495 O O . HIS A 1 189 ? 13.919 1.071 -10.809 1.00 95.94 189 HIS A O 1
ATOM 1501 N N . PRO A 1 190 ? 13.818 0.340 -8.687 1.00 96.00 190 PRO A N 1
ATOM 1502 C CA . PRO A 1 190 ? 12.585 1.048 -8.392 1.00 96.00 190 PRO A CA 1
ATOM 1503 C C . PRO A 1 190 ? 12.842 2.554 -8.385 1.00 96.00 190 PRO A C 1
ATOM 1505 O O . PRO A 1 190 ? 13.806 3.026 -7.779 1.00 96.00 190 PRO A O 1
ATOM 1508 N N . THR A 1 191 ? 11.952 3.326 -9.002 1.00 94.00 191 THR A N 1
ATOM 1509 C CA . THR A 1 191 ? 11.933 4.767 -8.745 1.00 94.00 191 THR A CA 1
ATOM 1510 C C . THR A 1 191 ? 11.438 5.016 -7.324 1.00 94.00 191 THR A C 1
ATOM 1512 O O . THR A 1 191 ? 10.813 4.154 -6.699 1.00 94.00 191 THR A O 1
ATOM 1515 N N . ARG A 1 192 ? 11.665 6.224 -6.799 1.00 91.44 192 ARG A N 1
ATOM 1516 C CA . ARG A 1 192 ? 11.085 6.627 -5.509 1.00 91.44 192 ARG A CA 1
ATOM 1517 C C . ARG A 1 192 ? 9.557 6.498 -5.522 1.00 91.44 192 ARG A C 1
ATOM 1519 O O . ARG A 1 192 ? 8.987 5.933 -4.595 1.00 91.44 192 ARG A O 1
ATOM 1526 N N . PHE A 1 193 ? 8.924 6.913 -6.618 1.00 90.50 193 PHE A N 1
ATOM 1527 C CA . PHE A 1 193 ? 7.488 6.752 -6.824 1.00 90.50 193 PHE A CA 1
ATOM 1528 C C . PHE A 1 193 ? 7.069 5.273 -6.851 1.00 90.50 193 PHE A C 1
ATOM 1530 O O . PHE A 1 193 ? 6.109 4.892 -6.186 1.00 90.50 193 PHE A O 1
ATOM 1537 N N . GLY A 1 194 ? 7.812 4.414 -7.555 1.00 93.06 194 GLY A N 1
ATOM 1538 C CA . GLY A 1 194 ? 7.572 2.972 -7.545 1.00 93.06 194 GLY A CA 1
ATOM 1539 C C . GLY A 1 194 ? 7.646 2.391 -6.134 1.00 93.06 194 GLY A C 1
ATOM 1540 O O . GLY A 1 194 ? 6.744 1.666 -5.720 1.00 93.06 194 GLY A O 1
ATOM 1541 N N . ALA A 1 195 ? 8.665 2.772 -5.364 1.00 93.00 195 ALA A N 1
ATOM 1542 C CA . ALA A 1 195 ? 8.872 2.243 -4.024 1.00 93.00 195 ALA A CA 1
ATOM 1543 C C . ALA A 1 195 ? 7.812 2.669 -3.001 1.00 93.00 195 ALA A C 1
ATOM 1545 O O . ALA A 1 195 ? 7.481 1.908 -2.093 1.00 93.00 195 ALA A O 1
ATOM 1546 N N . LEU A 1 196 ? 7.237 3.859 -3.167 1.00 92.06 196 LEU A N 1
ATOM 1547 C CA . LEU A 1 196 ? 6.188 4.362 -2.281 1.00 92.06 196 LEU A CA 1
ATOM 1548 C C . LEU A 1 196 ? 4.814 3.743 -2.535 1.00 92.06 196 LEU A C 1
ATOM 1550 O O . LEU A 1 196 ? 3.974 3.768 -1.643 1.00 92.06 196 LEU A O 1
ATOM 1554 N N . ASN A 1 197 ? 4.566 3.203 -3.727 1.00 91.69 197 ASN A N 1
ATOM 1555 C CA . ASN A 1 197 ? 3.217 2.808 -4.136 1.00 91.69 197 ASN A CA 1
ATOM 1556 C C . ASN A 1 197 ? 3.096 1.309 -4.420 1.00 91.69 197 ASN A C 1
ATOM 1558 O O . ASN A 1 197 ? 2.189 0.634 -3.939 1.00 91.69 197 ASN A O 1
ATOM 1562 N N . VAL A 1 198 ? 4.031 0.767 -5.195 1.00 93.19 198 VAL A N 1
ATOM 1563 C CA . VAL A 1 198 ? 3.916 -0.567 -5.792 1.00 93.19 198 VAL A CA 1
ATOM 1564 C C . VAL A 1 198 ? 3.931 -1.712 -4.769 1.00 93.19 198 VAL A C 1
ATOM 1566 O O . VAL A 1 198 ? 3.147 -2.644 -4.960 1.00 93.19 198 VAL A O 1
ATOM 1569 N N . PRO A 1 199 ? 4.735 -1.694 -3.680 1.00 93.69 199 PRO A N 1
ATOM 1570 C CA . PRO A 1 199 ? 4.724 -2.783 -2.698 1.00 93.69 199 PRO A CA 1
ATOM 1571 C C . PRO A 1 199 ? 3.329 -3.063 -2.134 1.00 93.69 199 PRO A C 1
ATOM 1573 O O . PRO A 1 199 ? 2.938 -4.216 -1.992 1.00 93.69 199 PRO A O 1
ATOM 1576 N N . PHE A 1 200 ? 2.553 -2.010 -1.891 1.00 90.62 200 PHE A N 1
ATOM 1577 C CA . PHE A 1 200 ? 1.243 -2.099 -1.253 1.00 90.62 200 PHE A CA 1
ATOM 1578 C C . PHE A 1 200 ? 0.143 -2.524 -2.229 1.00 90.62 200 PHE A C 1
ATOM 1580 O O . PHE A 1 200 ? -0.776 -3.252 -1.858 1.00 90.62 200 PHE A O 1
ATOM 1587 N N . LEU A 1 201 ? 0.281 -2.163 -3.508 1.00 89.62 201 LEU A N 1
ATOM 1588 C CA . LEU A 1 201 ? -0.553 -2.731 -4.568 1.00 89.62 201 LEU A CA 1
ATOM 1589 C C . LEU A 1 201 ? -0.282 -4.234 -4.750 1.00 89.62 201 LEU A C 1
ATOM 1591 O O . LEU A 1 201 ? -1.198 -4.997 -5.052 1.00 89.62 201 LEU A O 1
ATOM 1595 N N . PHE A 1 202 ? 0.946 -4.696 -4.496 1.00 91.19 202 PHE A N 1
ATOM 1596 C CA . PHE A 1 202 ? 1.218 -6.131 -4.405 1.00 91.19 202 PHE A CA 1
ATOM 1597 C C . PHE A 1 202 ? 0.648 -6.770 -3.143 1.00 91.19 202 PHE A C 1
ATOM 1599 O O . PHE A 1 202 ? 0.165 -7.896 -3.233 1.00 91.19 202 PHE A O 1
ATOM 1606 N N . ASP A 1 203 ? 0.657 -6.082 -2.000 1.00 91.31 203 ASP A N 1
ATOM 1607 C CA . ASP A 1 203 ? 0.039 -6.577 -0.764 1.00 91.31 203 ASP A CA 1
ATOM 1608 C C . ASP A 1 203 ? -1.468 -6.839 -0.965 1.00 91.31 203 ASP A C 1
ATOM 1610 O O . ASP A 1 203 ? -1.971 -7.884 -0.553 1.00 91.31 203 ASP A O 1
ATOM 1614 N N . LEU A 1 204 ? -2.164 -5.980 -1.720 1.00 87.12 204 LEU A N 1
ATOM 1615 C CA . LEU A 1 204 ? -3.537 -6.205 -2.197 1.00 87.12 204 LEU A CA 1
ATOM 1616 C C . LEU A 1 204 ? -3.696 -7.532 -2.962 1.00 87.12 204 LEU A C 1
ATOM 1618 O O . LEU A 1 204 ? -4.551 -8.367 -2.642 1.00 87.12 204 LEU A O 1
ATOM 1622 N N . ILE A 1 205 ? -2.850 -7.747 -3.974 1.00 87.75 205 ILE A N 1
ATOM 1623 C CA . ILE A 1 205 ? -2.886 -8.951 -4.813 1.00 87.75 205 ILE A CA 1
ATOM 1624 C C . ILE A 1 205 ? -2.555 -10.191 -3.971 1.00 87.75 205 ILE A C 1
ATOM 1626 O O . ILE A 1 205 ? -3.255 -11.202 -4.057 1.00 87.75 205 ILE A O 1
ATOM 1630 N N . LEU A 1 206 ? -1.522 -10.119 -3.132 1.00 90.00 206 LEU A N 1
ATOM 1631 C CA . LEU A 1 206 ? -1.089 -11.197 -2.245 1.00 90.00 206 LEU A CA 1
ATOM 1632 C C . LEU A 1 206 ? -2.190 -11.577 -1.249 1.00 90.00 206 LEU A C 1
ATOM 1634 O O . LEU A 1 206 ? -2.485 -12.765 -1.096 1.00 90.00 206 LEU A O 1
ATOM 1638 N N . HIS A 1 207 ? -2.842 -10.595 -0.621 1.00 87.94 207 HIS A N 1
ATOM 1639 C CA . HIS A 1 207 ? -3.943 -10.843 0.305 1.00 87.94 207 HIS A CA 1
ATOM 1640 C C . HIS A 1 207 ? -5.117 -11.537 -0.393 1.00 87.94 207 HIS A C 1
ATOM 1642 O O . HIS A 1 207 ? -5.593 -12.567 0.085 1.00 87.94 207 HIS A O 1
ATOM 1648 N N . SER A 1 208 ? -5.533 -11.034 -1.562 1.00 84.50 208 SER A N 1
ATOM 1649 C CA . SER A 1 208 ? -6.655 -11.602 -2.328 1.00 84.50 208 SER A CA 1
ATOM 1650 C C . SER A 1 208 ? -6.435 -13.062 -2.747 1.00 84.50 208 SER A C 1
ATOM 1652 O O . SER A 1 208 ? -7.394 -13.813 -2.924 1.00 84.50 208 SER A O 1
ATOM 1654 N N . ARG A 1 209 ? -5.170 -13.486 -2.866 1.00 85.81 209 ARG A N 1
ATOM 1655 C CA . ARG A 1 209 ? -4.769 -14.860 -3.202 1.00 85.81 209 ARG A CA 1
ATOM 1656 C C . ARG A 1 209 ? -4.521 -15.744 -1.978 1.00 85.81 209 ARG A C 1
ATOM 1658 O O . ARG A 1 209 ? -4.095 -16.883 -2.145 1.00 85.81 209 ARG A O 1
ATOM 1665 N N . GLY A 1 210 ? -4.738 -15.237 -0.762 1.00 84.25 210 GLY A N 1
ATOM 1666 C CA . GLY A 1 210 ? -4.429 -15.957 0.476 1.00 84.25 210 GLY A CA 1
ATOM 1667 C C . GLY A 1 210 ? -2.929 -16.204 0.679 1.00 84.25 210 GLY A C 1
ATOM 1668 O O . GLY A 1 210 ? -2.549 -17.109 1.415 1.00 84.25 210 GLY A O 1
ATOM 1669 N N . ALA A 1 211 ? -2.072 -15.419 0.019 1.00 82.81 211 ALA A N 1
ATOM 1670 C CA . ALA A 1 211 ? -0.615 -15.557 0.059 1.00 82.81 211 ALA A CA 1
ATOM 1671 C C . ALA A 1 211 ? 0.047 -14.765 1.201 1.00 82.81 211 ALA A C 1
ATOM 1673 O O . ALA A 1 211 ? 1.276 -14.686 1.283 1.00 82.81 211 ALA A O 1
ATOM 1674 N N . ILE A 1 212 ? -0.771 -14.178 2.072 1.00 82.81 212 ILE A N 1
ATOM 1675 C CA . ILE A 1 212 ? -0.364 -13.537 3.315 1.00 82.81 212 ILE A CA 1
ATOM 1676 C C . ILE A 1 212 ? -0.751 -14.482 4.451 1.00 82.81 212 ILE A C 1
ATOM 1678 O O . ILE A 1 212 ? -1.931 -14.780 4.639 1.00 82.81 212 ILE A O 1
ATOM 1682 N N . ALA A 1 213 ? 0.246 -14.989 5.178 1.00 61.75 213 ALA A N 1
ATOM 1683 C CA . ALA A 1 213 ? 0.007 -15.877 6.308 1.00 61.75 213 ALA A CA 1
ATOM 1684 C C . ALA A 1 213 ? -0.790 -15.135 7.392 1.00 61.75 213 ALA A C 1
ATOM 1686 O O . ALA A 1 213 ? -0.383 -14.068 7.852 1.00 61.75 213 ALA A O 1
ATOM 1687 N N . ARG A 1 214 ? -1.930 -15.711 7.784 1.00 55.16 214 ARG A N 1
ATOM 1688 C CA . ARG A 1 214 ? -2.717 -15.280 8.942 1.00 55.16 214 ARG A CA 1
ATOM 1689 C C . ARG A 1 214 ? -2.312 -16.150 10.126 1.00 55.16 214 ARG A C 1
ATOM 1691 O O . ARG A 1 214 ? -2.810 -17.269 10.254 1.00 55.16 214 ARG A O 1
ATOM 1698 N N . HIS A 1 215 ? -1.393 -15.659 10.942 1.00 39.91 215 HIS A N 1
ATOM 1699 C CA . HIS A 1 215 ? -1.136 -16.180 12.280 1.00 39.91 215 HIS A CA 1
ATOM 1700 C C . HIS A 1 215 ? -1.273 -15.012 13.260 1.00 39.91 215 HIS A C 1
ATOM 1702 O O . HIS A 1 215 ? -0.789 -13.908 12.910 1.00 39.91 215 HIS A O 1
#

Secondary structure (DSSP, 8-state):
--TT--------S-S-TT-GGGHHHHHHHHHTS-HHHHHHHHHHHHTTTSSPPPEEEEETTSHHHHHHHHHHHTTSEEE-TT---TTTBTTEEEEEE-HHHHHHHHHHHHHHHHHHHHHTT-THHHHHHHHHHHTTHHHHHTS-HHHHHHHHHHHT-TT--EE-SS--HHHHHHHHTTSEEE-TTSEEEE-HHHHHHHHHHHHHHHHHTT-S---